Protein AF-W9C7R3-F1 (afdb_monomer)

Mean predicted aligned error: 17.7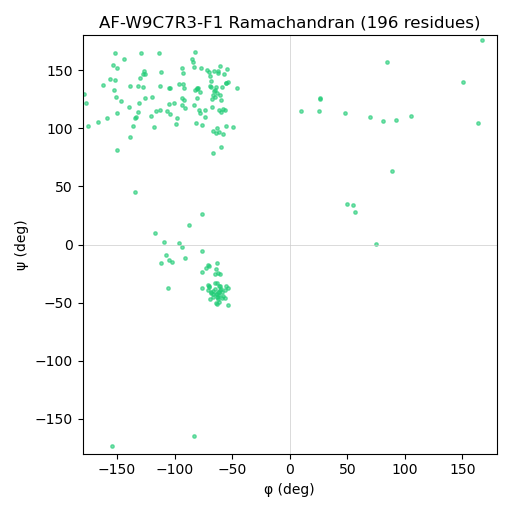1 Å

Sequence (198 aa):
MWTNPRTSSPKMWSASNPPPQSSHRSSQSISNSISTSISQPQTQTPSQSQSQSQRQTQTQPLPLSPTIFSRTGTVIPTQKLKNQGKRIAQIVKLKPDCVEKYKDCHARVWPEVLKQIKECCIEDYSIYHDPSTNILFASFKYVGYDYVGDMERMRENPKVREWWSLTDSYQESLVEGSTGSTDERGWWKGVDEVFYVA

Structure (mmCIF, N/CA/C/O backbone):
data_AF-W9C7R3-F1
#
_entry.id   AF-W9C7R3-F1
#
loop_
_atom_site.group_PDB
_atom_site.id
_atom_site.type_symbol
_atom_site.label_atom_id
_atom_site.label_alt_id
_atom_site.label_comp_id
_atom_site.label_asym_id
_atom_site.label_entity_id
_atom_site.label_seq_id
_atom_site.pdbx_PDB_ins_code
_atom_site.Cartn_x
_atom_site.Cartn_y
_atom_site.Cartn_z
_atom_site.occupancy
_atom_site.B_iso_or_equiv
_atom_site.auth_seq_id
_atom_site.auth_comp_id
_atom_site.auth_asym_id
_atom_site.auth_atom_id
_atom_site.pdbx_PDB_model_num
ATOM 1 N N . MET A 1 1 ? -17.413 -23.383 -26.503 1.00 42.16 1 MET A N 1
ATOM 2 C CA . MET A 1 1 ? -18.524 -23.796 -25.617 1.00 42.16 1 MET A CA 1
ATOM 3 C C . MET A 1 1 ? -17.958 -24.824 -24.676 1.00 42.16 1 MET A C 1
ATOM 5 O O . MET A 1 1 ? -17.366 -25.731 -25.214 1.00 42.16 1 MET A O 1
ATOM 9 N N . TRP A 1 2 ? -18.031 -24.646 -23.361 1.00 29.86 2 TRP A N 1
ATOM 10 C CA . TRP A 1 2 ? -18.209 -25.701 -22.352 1.00 29.86 2 TRP A CA 1
ATOM 11 C C . TRP A 1 2 ? -18.260 -24.995 -20.991 1.00 29.86 2 TRP A C 1
ATOM 13 O O . TRP A 1 2 ? -17.512 -24.060 -20.716 1.00 29.86 2 TRP A O 1
ATOM 23 N N . THR A 1 3 ? -19.291 -25.344 -20.244 1.00 37.38 3 THR A N 1
ATOM 24 C CA . THR A 1 3 ? -19.936 -24.577 -19.181 1.00 37.38 3 THR A CA 1
ATOM 25 C C . THR A 1 3 ? -19.377 -24.892 -17.799 1.00 37.38 3 THR A C 1
ATOM 27 O O . THR A 1 3 ? -18.961 -26.011 -17.522 1.00 37.38 3 THR A O 1
ATOM 30 N N . ASN A 1 4 ? -19.465 -23.899 -16.917 1.00 38.72 4 ASN A N 1
ATOM 31 C CA . ASN A 1 4 ? -19.290 -24.009 -15.470 1.00 38.72 4 ASN A CA 1
ATOM 32 C C . ASN A 1 4 ? -20.363 -24.928 -14.840 1.00 38.72 4 ASN A C 1
ATOM 34 O O . ASN A 1 4 ? -21.517 -24.874 -15.278 1.00 38.72 4 ASN A O 1
ATOM 38 N N . PRO A 1 5 ? -20.047 -25.665 -13.759 1.00 46.22 5 PRO A N 1
ATOM 39 C CA . PRO A 1 5 ? -20.979 -25.674 -12.635 1.00 46.22 5 PRO A CA 1
ATOM 40 C C . PRO A 1 5 ? -20.292 -25.614 -11.256 1.00 46.22 5 PRO A C 1
ATOM 42 O O . PRO A 1 5 ? -19.572 -26.511 -10.836 1.00 46.22 5 PRO A O 1
ATOM 45 N N . ARG A 1 6 ? -20.611 -24.535 -10.536 1.00 38.69 6 ARG A N 1
ATOM 46 C CA . ARG A 1 6 ? -20.952 -24.449 -9.103 1.00 38.69 6 ARG A CA 1
ATOM 47 C C . ARG A 1 6 ? -20.716 -25.721 -8.248 1.00 38.69 6 ARG A C 1
ATOM 49 O O . ARG A 1 6 ? -21.498 -26.662 -8.318 1.00 38.69 6 ARG A O 1
ATOM 56 N N . THR A 1 7 ? -19.786 -25.640 -7.293 1.00 42.34 7 THR A N 1
ATOM 57 C CA . THR A 1 7 ? -19.763 -26.439 -6.046 1.00 42.34 7 THR A CA 1
ATOM 58 C C . THR A 1 7 ? -19.406 -25.496 -4.890 1.00 42.34 7 THR A C 1
ATOM 60 O O . THR A 1 7 ? -18.342 -24.892 -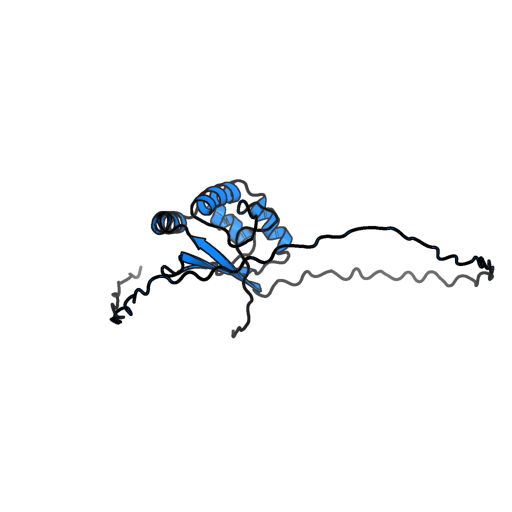4.891 1.00 42.34 7 THR A O 1
ATOM 63 N N . SER A 1 8 ? -20.387 -25.075 -4.093 1.00 31.16 8 SER A N 1
ATOM 64 C CA . SER A 1 8 ? -20.769 -25.652 -2.792 1.00 31.16 8 SER A CA 1
ATOM 65 C C . SER A 1 8 ? -19.730 -25.412 -1.688 1.00 31.16 8 SER A C 1
ATOM 67 O O . SER A 1 8 ? -18.636 -25.967 -1.700 1.00 31.16 8 SER A O 1
ATOM 69 N N . SER A 1 9 ? -20.105 -24.555 -0.737 1.00 36.34 9 SER A N 1
ATOM 70 C CA . SER A 1 9 ? -19.391 -24.270 0.508 1.00 36.34 9 SER A CA 1
ATOM 71 C C . SER A 1 9 ? -19.231 -25.513 1.390 1.00 36.34 9 SER A C 1
ATOM 73 O O . SER A 1 9 ? -20.151 -26.329 1.452 1.00 36.34 9 SER A O 1
ATOM 75 N N . PRO A 1 10 ? -18.192 -25.547 2.239 1.00 33.22 10 PRO A N 1
ATOM 76 C CA . PRO A 1 10 ? -18.284 -26.185 3.543 1.00 33.22 10 PRO A CA 1
ATOM 77 C C . PRO A 1 10 ? -18.188 -25.143 4.666 1.00 33.22 10 PRO A C 1
ATOM 79 O O . PRO A 1 10 ? -17.161 -24.501 4.877 1.00 33.22 10 PRO A O 1
ATOM 82 N N . LYS A 1 11 ? -19.283 -25.018 5.425 1.00 30.89 11 LYS A N 1
ATOM 83 C CA . LYS A 1 11 ? -19.248 -24.634 6.842 1.00 30.89 11 LYS A CA 1
ATOM 84 C C . LYS A 1 11 ? -18.414 -25.679 7.583 1.00 30.89 11 LYS A C 1
ATOM 86 O O . LYS A 1 11 ? -18.804 -26.838 7.545 1.00 30.89 11 LYS A O 1
ATOM 91 N N . MET A 1 12 ? -17.368 -25.276 8.300 1.00 25.84 12 MET A N 1
ATOM 92 C CA . MET A 1 12 ? -16.923 -25.926 9.543 1.00 25.84 12 MET A CA 1
ATOM 93 C C . MET A 1 12 ? -15.762 -25.141 10.165 1.00 25.84 12 MET A C 1
ATOM 95 O O . MET A 1 12 ? -14.623 -25.277 9.743 1.00 25.84 12 MET A O 1
ATOM 99 N N . TRP A 1 13 ? -16.052 -24.359 11.203 1.00 25.05 13 TRP A N 1
ATOM 100 C CA . TRP A 1 13 ? -15.287 -24.422 12.450 1.00 25.05 13 TRP A CA 1
ATOM 101 C C . TRP A 1 13 ? -16.146 -23.849 13.578 1.00 25.05 13 TRP A C 1
ATOM 103 O O . TRP A 1 13 ? -16.446 -22.658 13.629 1.00 25.05 13 TRP A O 1
ATOM 113 N N . SER A 1 14 ? -16.596 -24.752 14.443 1.00 26.56 14 SER A N 1
ATOM 114 C CA . SER A 1 14 ? -17.176 -24.461 15.746 1.00 26.56 14 SER A CA 1
ATOM 115 C C . SER A 1 14 ? -16.040 -24.536 16.758 1.00 26.56 14 SER A C 1
ATOM 117 O O . SER A 1 14 ? -15.445 -25.599 16.911 1.00 26.56 14 SER A O 1
ATOM 119 N N . ALA A 1 15 ? -15.771 -23.447 17.470 1.00 28.44 15 ALA A N 1
ATOM 120 C CA . ALA A 1 15 ? -15.022 -23.487 18.719 1.00 28.44 15 ALA A CA 1
ATOM 121 C C . ALA A 1 15 ? -15.680 -22.535 19.714 1.00 28.44 15 ALA A C 1
ATOM 123 O O . ALA A 1 15 ? -15.404 -21.340 19.763 1.00 28.44 15 ALA A O 1
ATOM 124 N N . SER A 1 16 ? -16.586 -23.107 20.497 1.00 28.25 16 SER A N 1
ATOM 125 C CA . SER A 1 16 ? -16.965 -22.591 21.800 1.00 28.25 16 SER A CA 1
ATOM 126 C C . SER A 1 16 ? -15.750 -22.678 22.724 1.00 28.25 16 SER A C 1
ATOM 128 O O . SER A 1 16 ? -15.200 -23.763 22.887 1.00 28.25 16 SER A O 1
ATOM 130 N N . ASN A 1 17 ? -15.366 -21.571 23.357 1.00 33.59 17 ASN A N 1
ATOM 131 C CA . ASN A 1 17 ? -14.826 -21.591 24.716 1.00 33.59 17 ASN A CA 1
ATOM 132 C C . ASN A 1 17 ? -15.110 -20.240 25.413 1.00 33.59 17 ASN A C 1
ATOM 134 O O . ASN A 1 17 ? -14.926 -19.193 24.791 1.00 33.59 17 ASN A O 1
ATOM 138 N N . PRO A 1 18 ? -15.615 -20.255 26.664 1.00 44.19 18 PRO A N 1
ATOM 139 C CA . PRO A 1 18 ? -16.088 -19.073 27.395 1.00 44.19 18 PRO A CA 1
ATOM 140 C C . PRO A 1 18 ? -14.953 -18.266 28.071 1.00 44.19 18 PRO A C 1
ATOM 142 O O . PRO A 1 18 ? -13.837 -18.772 28.203 1.00 44.19 18 PRO A O 1
ATOM 145 N N . PRO A 1 19 ? -15.221 -17.018 28.520 1.00 40.22 19 PRO A N 1
ATOM 146 C CA . PRO A 1 19 ? -14.199 -16.105 29.040 1.00 40.22 19 PRO A CA 1
ATOM 147 C C . PRO A 1 19 ? -13.871 -16.355 30.524 1.00 40.22 19 PRO A C 1
ATOM 149 O O . PRO A 1 19 ? -14.759 -16.754 31.283 1.00 40.22 19 PRO A O 1
ATOM 152 N N . PRO A 1 20 ? -12.649 -16.043 30.999 1.00 43.62 20 PRO A N 1
ATOM 153 C CA . PRO A 1 20 ? -12.400 -15.910 32.426 1.00 43.62 20 PRO A CA 1
ATOM 154 C C . PRO A 1 20 ? -12.880 -14.545 32.944 1.00 43.62 20 PRO A C 1
ATOM 156 O O . PRO A 1 20 ? -12.656 -13.496 32.340 1.00 43.62 20 PRO A O 1
ATOM 159 N N . GLN A 1 21 ? -13.572 -14.602 34.079 1.00 40.38 21 GLN A N 1
ATOM 160 C CA . GLN A 1 21 ? -14.197 -13.486 34.777 1.00 40.38 21 GLN A CA 1
ATOM 161 C C . GLN A 1 21 ? -13.185 -12.553 35.452 1.00 40.38 21 GLN A C 1
ATOM 163 O O . GLN A 1 21 ? -12.138 -12.969 35.944 1.00 40.38 21 GLN A O 1
ATOM 168 N N . SER A 1 22 ? -13.577 -11.284 35.537 1.00 35.59 22 SER A N 1
ATOM 169 C CA . SER A 1 22 ? -12.990 -10.245 36.377 1.00 35.59 22 SER A CA 1
ATOM 170 C C . SER A 1 22 ? -13.172 -10.547 37.868 1.00 35.59 22 SER A C 1
ATOM 172 O O . SER A 1 22 ? -14.299 -10.765 38.315 1.00 35.59 22 SER A O 1
ATOM 174 N N . SER A 1 23 ? -12.111 -10.423 38.663 1.00 47.03 23 SER A N 1
ATOM 175 C CA . SER A 1 23 ? -12.218 -10.259 40.115 1.00 47.03 23 SER A CA 1
ATOM 176 C C . SER A 1 23 ? -11.667 -8.899 40.532 1.00 47.03 23 SER A C 1
ATOM 178 O O . SER A 1 23 ? -10.474 -8.624 40.412 1.00 47.03 23 SER A O 1
ATOM 180 N N . HIS A 1 24 ? -12.569 -8.063 41.040 1.00 37.16 24 HIS A N 1
ATOM 181 C CA . HIS A 1 24 ? -12.283 -6.861 41.809 1.00 37.16 24 HIS A CA 1
ATOM 182 C C . HIS A 1 24 ? -11.366 -7.158 43.006 1.00 37.16 24 HIS A C 1
ATOM 184 O O . HIS A 1 24 ? -11.614 -8.102 43.755 1.00 37.16 24 HIS A O 1
ATOM 190 N N . ARG A 1 25 ? -10.406 -6.268 43.284 1.00 38.06 25 ARG A N 1
ATOM 191 C CA . ARG A 1 25 ? -9.995 -5.984 44.665 1.00 38.06 25 ARG A CA 1
ATOM 192 C C . ARG A 1 25 ? -9.582 -4.523 44.819 1.00 38.06 25 ARG A C 1
ATOM 194 O O . ARG A 1 25 ? -8.721 -4.026 44.103 1.00 38.06 25 ARG A O 1
ATOM 201 N N . SER A 1 26 ? -10.252 -3.865 45.757 1.00 35.91 26 SER A N 1
ATOM 202 C CA . SER A 1 26 ? -10.079 -2.472 46.153 1.00 35.91 26 SER A CA 1
ATOM 203 C C . SER A 1 26 ? -8.769 -2.203 46.901 1.00 35.91 26 SER A C 1
ATOM 205 O O . SER A 1 26 ? -8.286 -3.046 47.655 1.00 35.91 26 SER A O 1
ATOM 207 N N . SER A 1 27 ? -8.286 -0.977 46.689 1.00 37.41 27 SER A N 1
ATOM 208 C CA . SER A 1 27 ? -7.611 -0.026 47.585 1.00 37.41 27 SER A CA 1
ATOM 209 C C . SER A 1 27 ? -6.830 -0.538 48.797 1.00 37.41 27 SER A C 1
ATOM 211 O O . SER A 1 27 ? -7.413 -1.072 49.735 1.00 37.41 27 SER A O 1
ATOM 213 N N . GLN A 1 28 ? -5.557 -0.137 48.873 1.00 39.53 28 GLN A N 1
ATOM 214 C CA . GLN A 1 28 ? -4.969 0.399 50.104 1.00 39.53 28 GLN A CA 1
ATOM 215 C C . GLN A 1 28 ? -3.852 1.400 49.771 1.00 39.53 28 GLN A C 1
ATOM 217 O O . GLN A 1 28 ? -2.956 1.131 48.977 1.00 39.53 28 GLN A O 1
ATOM 222 N N . SER A 1 29 ? -3.992 2.584 50.364 1.00 38.03 29 SER A N 1
ATOM 223 C CA . SER A 1 29 ? -3.071 3.716 50.349 1.00 38.03 29 SER A CA 1
ATOM 224 C C . SER A 1 29 ? -1.926 3.450 51.323 1.00 38.03 29 SER A C 1
ATOM 226 O O . SER A 1 29 ? -2.195 3.115 52.475 1.00 38.03 29 SER A O 1
ATOM 228 N N . ILE A 1 30 ? -0.678 3.639 50.891 1.00 39.59 30 ILE A N 1
ATOM 229 C CA . ILE A 1 30 ? 0.445 3.909 51.793 1.00 39.59 30 ILE A CA 1
ATOM 230 C C . ILE A 1 30 ? 1.242 5.071 51.202 1.00 39.59 30 ILE A C 1
ATOM 232 O O . ILE A 1 30 ? 1.907 4.961 50.175 1.00 39.59 30 ILE A O 1
ATOM 236 N N . SER A 1 31 ? 1.115 6.201 51.885 1.00 40.12 31 SER A N 1
ATOM 237 C CA . SER A 1 31 ? 1.982 7.367 51.829 1.00 40.12 31 SER A CA 1
ATOM 238 C C . SER A 1 31 ? 3.432 6.992 52.123 1.00 40.12 31 SER A C 1
ATOM 240 O O . SER A 1 31 ? 3.671 6.281 53.093 1.00 40.12 31 SER A O 1
ATOM 242 N N . ASN A 1 32 ? 4.386 7.566 51.393 1.00 36.03 32 ASN A N 1
ATOM 243 C CA . ASN A 1 32 ? 5.670 7.941 51.977 1.00 36.03 32 ASN A CA 1
ATOM 244 C C . ASN A 1 32 ? 6.246 9.153 51.245 1.00 36.03 32 ASN A C 1
ATOM 246 O O . ASN A 1 32 ? 6.595 9.104 50.068 1.00 36.03 32 ASN A O 1
ATOM 250 N N . SER A 1 33 ? 6.305 10.248 51.991 1.00 39.06 33 SER A N 1
ATOM 251 C CA . SER A 1 33 ? 6.975 11.496 51.665 1.00 39.06 33 SER A CA 1
ATOM 252 C C . SER A 1 33 ? 8.463 11.344 51.965 1.00 39.06 33 SER A C 1
ATOM 254 O O . SER A 1 33 ? 8.816 11.027 53.098 1.00 39.06 33 SER A O 1
ATOM 256 N N . ILE A 1 34 ? 9.338 11.627 51.000 1.00 40.44 34 ILE A N 1
ATOM 257 C CA . ILE A 1 34 ? 10.736 11.974 51.282 1.00 40.44 34 ILE A CA 1
ATOM 258 C C . ILE A 1 34 ? 11.086 13.200 50.444 1.00 40.44 34 ILE A C 1
ATOM 260 O O . ILE A 1 34 ? 11.173 13.144 49.219 1.00 40.44 34 ILE A O 1
ATOM 264 N N . SER A 1 35 ? 11.248 14.318 51.145 1.00 35.78 35 SER A N 1
ATOM 265 C CA . SER A 1 35 ? 11.810 15.558 50.631 1.00 35.78 35 SER A CA 1
ATOM 266 C C . SER A 1 35 ? 13.337 15.533 50.694 1.00 35.78 35 SER A C 1
ATOM 268 O O . SER A 1 35 ? 13.922 14.963 51.613 1.00 35.78 35 SER A O 1
ATOM 270 N N . THR A 1 36 ? 13.915 16.374 49.834 1.00 30.81 36 THR A N 1
ATOM 271 C CA . THR A 1 36 ? 15.185 17.107 49.999 1.00 30.81 36 THR A CA 1
ATOM 272 C C . THR A 1 36 ? 16.443 16.432 49.454 1.00 30.81 36 THR A C 1
ATOM 274 O O . THR A 1 36 ? 17.010 15.540 50.070 1.00 30.81 36 THR A O 1
ATOM 277 N N . SER A 1 37 ? 16.962 16.962 48.342 1.00 38.72 37 SER A N 1
ATOM 278 C CA . SER A 1 37 ? 18.165 17.816 48.350 1.00 38.72 37 SER A CA 1
ATOM 279 C C . SER A 1 37 ? 18.725 17.922 46.925 1.00 38.72 37 SER A C 1
ATOM 281 O O . SER A 1 37 ? 19.323 16.981 46.411 1.00 38.72 37 SER A O 1
ATOM 283 N N . ILE A 1 38 ? 18.506 19.066 46.271 1.00 40.62 38 ILE A N 1
ATOM 284 C CA . ILE A 1 38 ? 19.209 19.446 45.040 1.00 40.62 38 ILE A CA 1
ATOM 285 C C . ILE A 1 38 ? 20.239 20.496 45.444 1.00 40.62 38 ILE A C 1
ATOM 287 O O . ILE A 1 38 ? 19.874 21.613 45.805 1.00 40.62 38 ILE A O 1
ATOM 291 N N . SER A 1 39 ? 21.513 20.126 45.347 1.00 40.28 39 SER A N 1
ATOM 292 C CA . SER A 1 39 ? 22.656 21.032 45.436 1.00 40.28 39 SER A CA 1
ATOM 293 C C . SER A 1 39 ? 23.453 20.944 44.133 1.00 40.28 39 SER A C 1
ATOM 295 O O . SER A 1 39 ? 24.081 19.931 43.844 1.00 40.28 39 SER A O 1
ATOM 297 N N . GLN A 1 40 ? 23.420 22.016 43.346 1.00 42.59 40 GLN A N 1
ATOM 298 C CA . GLN A 1 40 ? 24.552 22.476 42.526 1.00 42.59 40 GLN A CA 1
ATOM 299 C C . GLN A 1 40 ? 25.443 23.360 43.435 1.00 42.59 40 GLN A C 1
ATOM 301 O O . GLN A 1 40 ? 24.891 23.859 44.421 1.00 42.59 40 GLN A O 1
ATOM 306 N N . PRO A 1 41 ? 26.749 23.626 43.164 1.00 48.88 41 PRO A N 1
ATOM 307 C CA . PRO A 1 41 ? 27.260 24.055 41.852 1.00 48.88 41 PRO A CA 1
ATOM 308 C C . PRO A 1 41 ? 28.748 23.730 41.527 1.00 48.88 41 PRO A C 1
ATOM 310 O O . PRO A 1 41 ? 29.462 23.113 42.306 1.00 48.88 41 PRO A O 1
ATOM 313 N N . GLN A 1 42 ? 29.187 24.272 40.378 1.00 32.47 42 GLN A N 1
ATOM 314 C CA . GLN A 1 42 ? 30.544 24.733 40.010 1.00 32.47 42 GLN A CA 1
ATOM 315 C C . GLN A 1 42 ? 31.429 23.899 39.057 1.00 32.47 42 GLN A C 1
ATOM 317 O O . GLN A 1 42 ? 31.963 22.849 39.381 1.00 32.47 42 GLN A O 1
ATOM 322 N N . THR A 1 43 ? 31.603 24.497 37.866 1.00 34.12 43 THR A N 1
ATOM 323 C CA . THR A 1 43 ? 32.852 24.807 37.134 1.00 34.12 43 THR A CA 1
ATOM 324 C C . THR A 1 43 ? 34.103 23.963 37.384 1.00 34.12 43 THR A C 1
ATOM 326 O O . THR A 1 43 ? 34.647 24.003 38.485 1.00 34.12 43 THR A O 1
ATOM 329 N N . GLN A 1 44 ? 34.676 23.429 36.294 1.00 34.78 44 GLN A N 1
ATOM 330 C CA . GLN A 1 44 ? 36.071 23.677 35.878 1.00 34.78 44 GLN A CA 1
ATOM 331 C C . GLN A 1 44 ? 36.413 22.979 34.545 1.00 34.78 44 GLN A C 1
ATOM 333 O O . GLN A 1 44 ? 36.336 21.763 34.414 1.00 34.78 44 GLN A O 1
ATOM 338 N N . THR A 1 45 ? 36.837 23.775 33.563 1.00 38.41 45 THR A N 1
ATOM 339 C CA . THR A 1 45 ? 37.827 23.415 32.528 1.00 38.41 45 THR A CA 1
ATOM 340 C C . THR A 1 45 ? 39.195 23.180 33.181 1.00 38.41 45 THR A C 1
ATOM 342 O O . THR A 1 45 ? 39.500 23.867 34.159 1.00 38.41 45 THR A O 1
ATOM 345 N N . PRO A 1 46 ? 40.058 22.297 32.635 1.00 45.66 46 PRO A N 1
ATOM 346 C CA . PRO A 1 46 ? 41.153 22.833 31.815 1.00 45.66 46 PRO A CA 1
ATOM 347 C C . PRO A 1 46 ? 41.672 21.932 30.671 1.00 45.66 46 PRO A C 1
ATOM 349 O O . PRO A 1 46 ? 41.701 20.712 30.756 1.00 45.66 46 PRO A O 1
ATOM 352 N N . SER A 1 47 ? 42.176 22.626 29.643 1.00 34.12 47 SER A N 1
ATOM 353 C CA . SER A 1 47 ? 43.483 22.438 28.990 1.00 34.12 47 SER A CA 1
ATOM 354 C C . SER A 1 47 ? 43.924 21.028 28.574 1.00 34.12 47 SER A C 1
ATOM 356 O O . SER A 1 47 ? 44.365 20.235 29.402 1.00 34.12 47 SER A O 1
ATOM 358 N N . GLN A 1 48 ? 44.017 20.809 27.259 1.00 39.41 48 GLN A N 1
ATOM 359 C CA . GLN A 1 48 ? 45.114 20.021 26.698 1.00 39.41 48 GLN A CA 1
ATOM 360 C C . GLN A 1 48 ? 45.749 20.744 25.510 1.00 39.41 48 GLN A C 1
ATOM 362 O O . GLN A 1 48 ? 45.148 20.966 24.461 1.00 39.41 48 GLN A O 1
ATOM 367 N N . SER A 1 49 ? 46.999 21.120 25.744 1.00 38.09 49 SER A N 1
ATOM 368 C CA . SER A 1 49 ? 48.042 21.391 24.773 1.00 38.09 49 SER A CA 1
ATOM 369 C C . SER A 1 49 ? 48.468 20.099 24.071 1.00 38.09 49 SER A C 1
ATOM 371 O O . SER A 1 49 ? 48.622 19.070 24.721 1.00 38.09 49 SER A O 1
ATOM 373 N N . GLN A 1 50 ? 48.725 20.174 22.765 1.00 43.94 50 GLN A N 1
ATOM 374 C CA . GLN A 1 50 ? 49.777 19.423 22.062 1.00 43.94 50 GLN A CA 1
ATOM 375 C C . GLN A 1 50 ? 49.938 20.057 20.668 1.00 43.94 50 GLN A C 1
ATOM 377 O O . GLN A 1 50 ? 48.994 20.133 19.893 1.00 43.94 50 GLN A O 1
ATOM 382 N N . SER A 1 51 ? 51.002 20.825 20.439 1.00 39.34 51 SER A N 1
ATOM 383 C CA . SER A 1 51 ? 52.339 20.371 20.022 1.00 39.34 51 SER A CA 1
ATOM 384 C C . SER A 1 51 ? 52.416 20.095 18.523 1.00 39.34 51 SER A C 1
ATOM 386 O O . SER A 1 51 ? 51.920 19.103 18.004 1.00 39.34 51 SER A O 1
ATOM 388 N N . GLN A 1 52 ? 53.091 21.031 17.864 1.00 40.84 52 GLN A N 1
ATOM 389 C CA . GLN A 1 52 ? 53.575 21.023 16.492 1.00 40.84 52 GLN A CA 1
ATOM 390 C C . GLN A 1 52 ? 54.456 19.808 16.179 1.00 40.84 52 GLN A C 1
ATOM 392 O O . GLN A 1 52 ? 55.221 19.376 17.039 1.00 40.84 52 GLN A O 1
ATOM 397 N N . SER A 1 53 ? 54.449 19.391 14.908 1.00 39.28 53 SER A N 1
ATOM 398 C CA . SER A 1 53 ? 55.595 18.936 14.083 1.00 39.28 53 SER A CA 1
ATOM 399 C C . SER A 1 53 ? 55.086 17.923 13.054 1.00 39.28 53 SER A C 1
ATOM 401 O O . SER A 1 53 ? 54.254 17.096 13.379 1.00 39.28 53 SER A O 1
ATOM 403 N N . GLN A 1 54 ? 55.497 17.868 11.795 1.00 47.09 54 GLN A N 1
ATOM 404 C CA . GLN A 1 54 ? 56.477 18.595 11.004 1.00 47.09 54 GLN A CA 1
ATOM 405 C C . GLN A 1 54 ? 56.094 18.309 9.547 1.00 47.09 54 GLN A C 1
ATOM 407 O O . GLN A 1 54 ? 55.766 17.182 9.180 1.00 47.09 54 GLN A O 1
ATOM 412 N N . ARG A 1 55 ? 56.128 19.343 8.712 1.00 42.50 55 ARG A N 1
ATOM 413 C CA . ARG A 1 55 ? 55.947 19.243 7.268 1.00 42.50 55 ARG A CA 1
ATOM 414 C C . ARG A 1 55 ? 57.294 18.809 6.685 1.00 42.50 55 ARG A C 1
ATOM 416 O O . ARG A 1 55 ? 58.211 19.620 6.638 1.00 42.50 55 ARG A O 1
ATOM 423 N N . GLN A 1 56 ? 57.427 17.547 6.283 1.00 39.34 56 GLN A N 1
ATOM 424 C CA . GLN A 1 56 ? 58.568 17.093 5.487 1.00 39.34 56 GLN A CA 1
ATOM 425 C C . GLN A 1 56 ? 58.156 17.045 4.018 1.00 39.34 56 GLN A C 1
ATOM 427 O O . GLN A 1 56 ? 57.423 16.170 3.568 1.00 39.34 56 GLN A O 1
ATOM 432 N N . THR A 1 57 ? 58.617 18.049 3.281 1.00 36.66 57 THR A N 1
ATOM 433 C CA . THR A 1 57 ? 58.714 18.033 1.826 1.00 36.66 57 THR A CA 1
ATOM 434 C C . THR A 1 57 ? 59.870 17.121 1.443 1.00 36.66 57 THR A C 1
ATOM 436 O O . THR A 1 57 ? 61.027 17.473 1.669 1.00 36.66 57 THR A O 1
ATOM 439 N N . GLN A 1 58 ? 59.565 15.964 0.862 1.00 37.25 58 GLN A N 1
ATOM 440 C CA . GLN A 1 58 ? 60.565 15.128 0.213 1.00 37.25 58 GLN A CA 1
ATOM 441 C C . GLN A 1 58 ? 60.213 15.008 -1.268 1.00 37.25 58 GLN A C 1
ATOM 443 O O . GLN A 1 58 ? 59.301 14.291 -1.671 1.00 37.25 58 GLN A O 1
ATOM 448 N N . THR A 1 59 ? 60.925 15.796 -2.065 1.00 39.16 59 THR A N 1
ATOM 449 C CA . THR A 1 59 ? 60.916 15.771 -3.524 1.00 39.16 59 THR A CA 1
ATOM 450 C C . THR A 1 59 ? 61.674 14.524 -3.978 1.00 39.16 59 THR A C 1
ATOM 452 O O . THR A 1 59 ? 62.867 14.401 -3.713 1.00 39.16 59 THR A O 1
ATOM 455 N N . GLN A 1 60 ? 60.989 13.595 -4.641 1.00 40.59 60 GLN A N 1
ATOM 456 C CA . GLN A 1 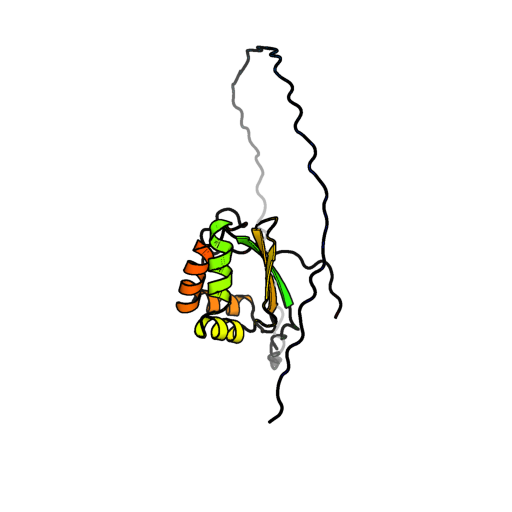60 ? 61.584 12.433 -5.310 1.00 40.59 60 GLN A CA 1
ATOM 457 C C . GLN A 1 60 ? 61.400 12.599 -6.833 1.00 40.59 60 GLN A C 1
ATOM 459 O O . GLN A 1 60 ? 60.325 13.032 -7.256 1.00 40.59 60 GLN A O 1
ATOM 464 N N . PRO A 1 61 ? 62.427 12.323 -7.661 1.00 46.50 61 PRO A N 1
ATOM 465 C CA . PRO A 1 61 ? 62.389 12.571 -9.100 1.00 46.50 61 PRO A CA 1
ATOM 466 C C . PRO A 1 61 ? 61.578 11.516 -9.874 1.00 46.50 61 PRO A C 1
ATOM 468 O O . PRO A 1 61 ? 61.476 10.357 -9.479 1.00 46.50 61 PRO A O 1
ATOM 471 N N . LEU A 1 62 ? 61.015 11.959 -11.002 1.00 46.12 62 LEU A N 1
ATOM 472 C CA . LEU A 1 62 ? 60.200 11.193 -11.953 1.00 46.12 62 LEU A CA 1
ATOM 473 C C . LEU A 1 62 ? 60.946 9.978 -12.537 1.00 46.12 62 LEU A C 1
ATOM 475 O O . LEU A 1 62 ? 62.060 10.150 -13.036 1.00 46.12 62 LEU A O 1
ATOM 479 N N . PRO A 1 63 ? 60.308 8.797 -12.630 1.00 47.69 63 PRO A N 1
ATOM 480 C CA . PRO A 1 63 ? 60.690 7.786 -13.598 1.00 47.69 63 PRO A CA 1
ATOM 481 C C . PRO A 1 63 ? 59.878 7.913 -14.898 1.00 47.69 63 PRO A C 1
ATOM 483 O O . PRO A 1 63 ? 58.719 8.326 -14.925 1.00 47.69 63 PRO A O 1
ATOM 486 N N . LEU A 1 64 ? 60.566 7.560 -15.977 1.00 42.00 64 LEU A N 1
ATOM 487 C CA . LEU A 1 64 ? 60.211 7.665 -17.387 1.00 42.00 64 LEU A CA 1
ATOM 488 C C . LEU A 1 64 ? 58.902 6.947 -17.754 1.00 42.00 64 LEU A C 1
ATOM 490 O O . LEU A 1 64 ? 58.580 5.885 -17.223 1.00 42.00 64 LEU A O 1
ATOM 494 N N . SER A 1 65 ? 58.193 7.526 -18.725 1.00 50.59 65 SER A N 1
ATOM 495 C CA . SER A 1 65 ? 56.993 6.991 -19.369 1.00 50.59 65 SER A CA 1
ATOM 496 C C . SER A 1 65 ? 57.123 5.518 -19.769 1.00 50.59 65 SER A C 1
ATOM 498 O O . SER A 1 65 ? 58.064 5.168 -20.483 1.00 50.59 65 SER A O 1
ATOM 500 N N . PRO A 1 66 ? 56.109 4.686 -19.489 1.00 47.41 66 PRO A N 1
ATOM 501 C CA . PRO A 1 66 ? 55.803 3.544 -20.322 1.00 47.41 66 PRO A CA 1
ATOM 502 C C . PRO A 1 66 ? 54.617 3.881 -21.235 1.00 47.41 66 PRO A C 1
ATOM 504 O O . PRO A 1 66 ? 53.542 4.270 -20.787 1.00 47.41 66 PRO A O 1
ATOM 507 N N . THR A 1 67 ? 54.875 3.759 -22.535 1.00 42.97 67 THR A N 1
ATOM 508 C CA . THR A 1 67 ? 53.997 3.205 -23.573 1.00 42.97 67 THR A CA 1
ATOM 509 C C . THR A 1 67 ? 52.490 3.257 -23.302 1.00 42.97 67 THR A C 1
ATOM 511 O O . THR A 1 67 ? 51.968 2.530 -22.459 1.00 42.97 67 THR A O 1
ATOM 514 N N . ILE A 1 68 ? 51.775 4.036 -24.123 1.00 46.03 68 ILE A N 1
ATOM 515 C CA . ILE A 1 68 ? 50.318 3.960 -24.274 1.00 46.03 68 ILE A CA 1
ATOM 516 C C . ILE A 1 68 ? 49.962 2.533 -24.707 1.00 46.03 68 ILE A C 1
ATOM 518 O O . ILE A 1 68 ? 49.993 2.195 -25.887 1.00 46.03 68 ILE A O 1
ATOM 522 N N . PHE A 1 69 ? 49.612 1.680 -23.748 1.00 43.66 69 PHE A N 1
ATOM 523 C CA . PHE A 1 69 ? 48.757 0.544 -24.036 1.00 43.66 69 PHE A CA 1
ATOM 524 C C . PHE A 1 69 ? 47.353 1.114 -24.175 1.00 43.66 69 PHE A C 1
ATOM 526 O O . PHE A 1 69 ? 46.707 1.460 -23.183 1.00 43.66 69 PHE A O 1
ATOM 533 N N . SER A 1 70 ? 46.888 1.240 -25.418 1.00 46.19 70 SER A N 1
ATOM 534 C CA . SER A 1 70 ? 45.470 1.386 -25.728 1.00 46.19 70 SER A CA 1
ATOM 535 C C . SER A 1 70 ? 44.754 0.147 -25.204 1.00 46.19 70 SER A C 1
ATOM 537 O O . SER A 1 70 ? 44.532 -0.830 -25.913 1.00 46.19 70 SER A O 1
ATOM 539 N N . ARG A 1 71 ? 44.427 0.174 -23.914 1.00 46.78 71 ARG A N 1
ATOM 540 C CA . ARG A 1 71 ? 43.491 -0.746 -23.301 1.00 46.78 71 ARG A CA 1
ATOM 541 C C . ARG A 1 71 ? 42.156 -0.404 -23.934 1.00 46.78 71 ARG A C 1
ATOM 543 O O . ARG A 1 71 ? 41.514 0.569 -23.550 1.00 46.78 71 ARG A O 1
ATOM 550 N N . THR A 1 72 ? 41.779 -1.175 -24.949 1.00 48.75 72 THR A N 1
ATOM 551 C CA . THR A 1 72 ? 40.392 -1.299 -25.377 1.00 48.75 72 THR A CA 1
ATOM 552 C C . THR A 1 72 ? 39.595 -1.569 -24.112 1.00 48.75 72 THR A C 1
ATOM 554 O O . THR A 1 72 ? 39.662 -2.659 -23.539 1.00 48.75 72 THR A O 1
ATOM 557 N N . GLY A 1 73 ? 38.951 -0.525 -23.595 1.00 44.12 73 GLY A N 1
ATOM 558 C CA . GLY A 1 73 ? 38.025 -0.642 -22.493 1.00 44.12 73 GLY A CA 1
ATOM 559 C C . GLY A 1 73 ? 36.887 -1.495 -23.003 1.00 44.12 73 GLY A C 1
ATOM 560 O O . GLY A 1 73 ? 36.000 -0.996 -23.686 1.00 44.12 73 GLY A O 1
ATOM 561 N N . THR A 1 74 ? 36.942 -2.792 -22.720 1.00 47.19 74 THR A N 1
ATOM 562 C CA . THR A 1 74 ? 35.762 -3.637 -22.748 1.00 47.19 74 THR A CA 1
ATOM 563 C C . THR A 1 74 ? 34.774 -2.965 -21.809 1.00 47.19 74 THR A C 1
ATOM 565 O O . THR A 1 74 ? 34.940 -3.006 -20.590 1.00 47.19 74 THR A O 1
ATOM 568 N N . VAL A 1 75 ? 33.805 -2.255 -22.386 1.00 54.75 75 VAL A N 1
ATOM 569 C CA . VAL A 1 75 ? 32.622 -1.785 -21.679 1.00 54.75 75 VAL A CA 1
ATOM 570 C C . VAL A 1 75 ? 31.947 -3.064 -21.218 1.00 54.75 75 VAL A C 1
ATOM 572 O O . VAL A 1 75 ? 31.309 -3.742 -22.016 1.00 54.75 75 VAL A O 1
ATOM 575 N N . ILE A 1 76 ? 32.194 -3.469 -19.970 1.00 56.03 76 ILE A N 1
ATOM 576 C CA . ILE A 1 76 ? 31.463 -4.575 -19.362 1.00 56.03 76 ILE A CA 1
ATOM 577 C C . ILE A 1 76 ? 30.007 -4.115 -19.393 1.00 56.03 76 ILE A C 1
ATOM 579 O O . ILE A 1 76 ? 29.699 -3.105 -18.752 1.00 56.03 76 ILE A O 1
ATOM 583 N N . PRO A 1 77 ? 29.117 -4.771 -20.156 1.00 56.12 77 PRO A N 1
ATOM 584 C CA . PRO A 1 77 ? 27.713 -4.433 -20.097 1.00 56.12 77 PRO A CA 1
ATOM 585 C C . PRO A 1 77 ? 27.293 -4.703 -18.657 1.00 56.12 77 PRO A C 1
ATOM 587 O O . PRO A 1 77 ? 27.364 -5.842 -18.192 1.00 56.12 77 PRO A O 1
ATOM 590 N N . THR A 1 78 ? 26.894 -3.667 -17.925 1.00 59.03 78 THR A N 1
ATOM 591 C CA . THR A 1 78 ? 26.190 -3.822 -16.655 1.00 59.03 78 THR A CA 1
ATOM 592 C C . THR A 1 78 ? 24.831 -4.431 -16.977 1.00 59.03 78 THR A C 1
ATOM 594 O O . THR A 1 78 ? 23.820 -3.742 -17.090 1.00 59.03 78 THR A O 1
ATOM 597 N N . GLN A 1 79 ? 24.802 -5.745 -17.205 1.00 62.78 79 GLN A N 1
ATOM 598 C CA . GLN A 1 79 ? 23.564 -6.498 -17.311 1.00 62.78 79 GLN A CA 1
ATOM 599 C C . GLN A 1 79 ? 22.878 -6.400 -15.948 1.00 62.78 79 GLN A C 1
ATOM 601 O O . GLN A 1 79 ? 23.272 -7.074 -14.997 1.00 62.78 79 GLN A O 1
ATOM 606 N N . LYS A 1 80 ? 21.880 -5.511 -15.830 1.00 66.38 80 LYS A N 1
ATOM 607 C CA . LYS A 1 80 ? 20.999 -5.467 -14.659 1.00 66.38 80 LYS A CA 1
ATOM 608 C C . LYS A 1 80 ? 20.380 -6.859 -14.511 1.00 66.38 80 LYS A C 1
ATOM 610 O O . LYS A 1 80 ? 19.654 -7.315 -15.394 1.00 66.38 80 LYS A O 1
ATOM 615 N N . LEU A 1 81 ? 20.695 -7.543 -13.414 1.00 69.50 81 LEU A N 1
ATOM 616 C CA . LEU A 1 81 ? 20.120 -8.846 -13.107 1.00 69.50 81 LEU A CA 1
ATOM 617 C C . LEU A 1 81 ? 18.625 -8.662 -12.819 1.00 69.50 81 LEU 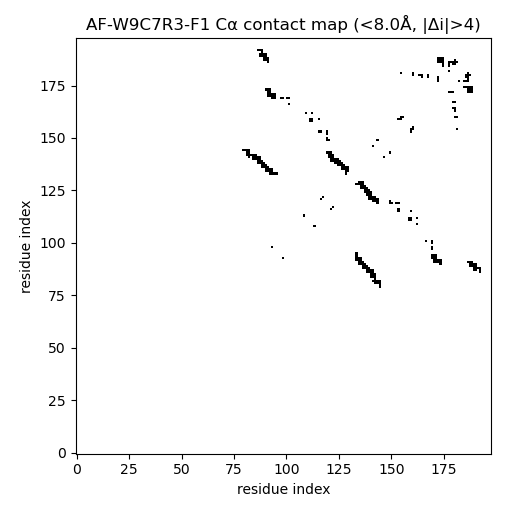A C 1
ATOM 619 O O . LEU A 1 81 ? 18.248 -7.850 -11.975 1.00 69.50 81 LEU A O 1
ATOM 623 N N . LYS A 1 82 ? 17.774 -9.402 -13.533 1.00 72.31 82 LYS A N 1
ATOM 624 C CA . LYS A 1 82 ? 16.331 -9.425 -13.269 1.00 72.31 82 LYS A CA 1
ATOM 625 C C . LYS A 1 82 ? 16.092 -10.055 -11.898 1.00 72.31 82 LYS A C 1
ATOM 627 O O . LYS A 1 82 ? 16.641 -11.123 -11.622 1.00 72.31 82 LYS A O 1
ATOM 632 N N . ASN A 1 83 ? 15.270 -9.433 -11.053 1.00 78.75 83 ASN A N 1
ATOM 633 C CA . ASN A 1 83 ? 14.896 -10.051 -9.784 1.00 78.75 83 ASN A CA 1
ATOM 634 C C . ASN A 1 83 ? 14.130 -11.347 -10.063 1.00 78.75 83 ASN A C 1
ATOM 636 O O . ASN A 1 83 ? 13.162 -11.352 -10.821 1.00 78.75 83 ASN A O 1
ATOM 640 N N . GLN A 1 84 ? 14.531 -12.443 -9.420 1.00 79.25 84 GLN A N 1
ATOM 641 C CA . GLN A 1 84 ? 13.888 -13.755 -9.576 1.00 79.25 84 GLN A CA 1
ATOM 642 C C . GLN A 1 84 ? 12.547 -13.855 -8.812 1.00 79.25 84 GLN A C 1
ATOM 644 O O . GLN A 1 84 ? 12.143 -14.939 -8.406 1.00 79.25 84 GLN A O 1
ATOM 649 N N . GLY A 1 85 ? 11.860 -12.728 -8.585 1.00 82.69 85 GLY A N 1
ATOM 650 C CA . GLY A 1 85 ? 10.649 -12.651 -7.767 1.00 82.69 85 GLY A CA 1
ATOM 651 C C . GLY A 1 85 ? 10.952 -12.408 -6.293 1.00 82.69 85 GLY A C 1
ATOM 652 O O . GLY A 1 85 ? 10.641 -13.248 -5.450 1.00 82.69 85 GLY A O 1
ATOM 653 N N . LYS A 1 86 ? 11.549 -11.249 -5.974 1.00 92.38 86 LYS A N 1
ATOM 654 C CA . LYS A 1 86 ? 11.731 -10.810 -4.583 1.00 92.38 86 LYS A CA 1
ATOM 655 C C . LYS A 1 86 ? 10.355 -10.740 -3.923 1.00 92.38 86 LYS A C 1
ATOM 657 O O . LYS A 1 86 ? 9.517 -9.949 -4.349 1.00 92.38 86 LYS A O 1
ATOM 662 N N . ARG A 1 87 ? 10.124 -11.557 -2.900 1.00 95.88 87 ARG A N 1
ATOM 663 C CA . ARG A 1 87 ? 8.887 -11.535 -2.119 1.00 95.88 87 ARG A CA 1
ATOM 664 C C . ARG A 1 87 ? 8.960 -10.406 -1.108 1.00 95.88 87 ARG A C 1
ATOM 666 O O . ARG A 1 87 ? 9.989 -10.188 -0.470 1.00 95.88 87 ARG A O 1
ATOM 673 N N . ILE A 1 88 ? 7.876 -9.657 -1.020 1.00 97.12 88 ILE A N 1
ATOM 674 C CA . ILE A 1 88 ? 7.726 -8.543 -0.099 1.00 97.12 88 ILE A CA 1
ATOM 675 C C . ILE A 1 88 ? 6.434 -8.777 0.660 1.00 97.12 88 ILE A C 1
ATOM 677 O O . ILE A 1 88 ? 5.413 -9.154 0.081 1.00 97.12 88 ILE A O 1
ATOM 681 N N . ALA A 1 89 ? 6.503 -8.569 1.967 1.00 98.31 89 ALA A N 1
ATOM 682 C CA . ALA A 1 89 ? 5.363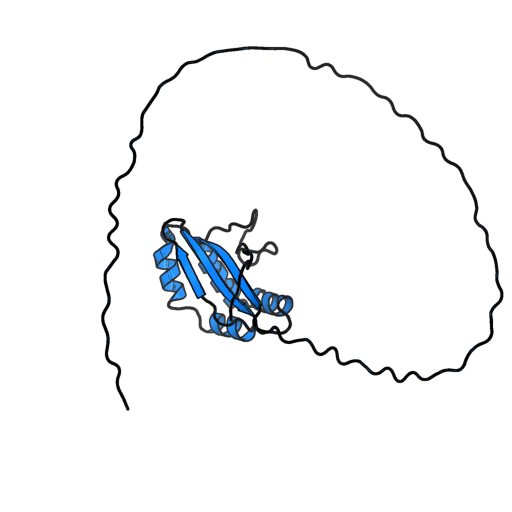 -8.618 2.848 1.00 98.31 89 ALA A CA 1
ATOM 683 C C . ALA A 1 89 ? 5.345 -7.362 3.717 1.00 98.31 89 ALA A C 1
ATOM 685 O O . ALA A 1 89 ? 6.389 -6.842 4.119 1.00 98.31 89 ALA A O 1
ATOM 686 N N . GLN A 1 90 ? 4.147 -6.857 3.981 1.00 98.62 90 GLN A N 1
ATOM 687 C CA . GLN A 1 90 ? 3.952 -5.630 4.737 1.00 98.62 90 GLN A CA 1
ATOM 688 C C . GLN A 1 90 ? 2.595 -5.629 5.439 1.00 98.62 90 GLN A C 1
ATOM 690 O O . GLN A 1 90 ? 1.655 -6.295 5.006 1.00 98.62 90 GLN A O 1
ATOM 695 N N . ILE A 1 91 ? 2.498 -4.874 6.529 1.00 98.75 91 ILE A N 1
ATOM 696 C CA . ILE A 1 91 ? 1.301 -4.773 7.358 1.00 98.75 91 ILE A CA 1
ATOM 697 C C . ILE A 1 91 ? 0.881 -3.321 7.580 1.00 98.75 91 ILE A C 1
ATOM 699 O O . ILE A 1 91 ? 1.710 -2.418 7.698 1.00 98.75 91 ILE A O 1
ATOM 703 N N . VAL A 1 92 ? -0.426 -3.111 7.678 1.00 98.75 92 VAL A N 1
ATOM 704 C CA . VAL A 1 92 ? -1.047 -1.853 8.112 1.00 98.75 92 VAL A CA 1
ATOM 705 C C . VAL A 1 92 ? -2.288 -2.187 8.931 1.00 98.75 92 VAL A C 1
ATOM 707 O O . VAL A 1 92 ? -2.815 -3.297 8.835 1.00 98.75 92 VAL A O 1
ATOM 710 N N . LYS A 1 93 ? -2.767 -1.257 9.753 1.00 98.50 93 LYS A N 1
ATOM 711 C CA . LYS A 1 93 ? -4.006 -1.455 10.499 1.00 98.50 93 LYS A CA 1
ATOM 712 C C . LYS A 1 93 ? -5.185 -0.887 9.716 1.00 98.50 93 LYS A C 1
ATOM 714 O O . LYS A 1 93 ? -5.091 0.179 9.114 1.00 98.50 93 LYS A O 1
ATOM 719 N N . LEU A 1 94 ? -6.297 -1.605 9.707 1.00 98.62 94 LEU A N 1
ATOM 720 C CA . LEU A 1 94 ? -7.562 -1.164 9.140 1.00 98.62 94 LEU A CA 1
ATOM 721 C C . LEU A 1 94 ? -8.441 -0.595 10.252 1.00 98.62 94 LEU A C 1
ATOM 723 O O . LEU A 1 94 ? -8.526 -1.160 11.343 1.00 98.62 94 LEU A O 1
ATOM 727 N N . LYS A 1 95 ? -9.117 0.521 9.982 1.00 98.38 95 LYS A N 1
ATOM 728 C CA . LYS A 1 95 ? -10.107 1.064 10.913 1.00 98.38 95 LYS A CA 1
ATOM 729 C C . LYS A 1 95 ? -11.293 0.095 10.989 1.00 98.38 95 LYS A C 1
ATOM 731 O O . LYS A 1 95 ? -11.838 -0.234 9.930 1.00 98.38 95 LYS A O 1
ATOM 736 N N . PRO A 1 96 ? -11.740 -0.322 12.189 1.00 97.31 96 PRO A N 1
ATOM 737 C CA . PRO A 1 96 ? -12.820 -1.304 12.333 1.00 97.31 96 PRO A CA 1
ATOM 738 C C . PRO A 1 96 ? -14.101 -0.925 11.571 1.00 97.31 96 PRO A C 1
ATOM 740 O O . PRO A 1 96 ? -14.714 -1.765 10.917 1.00 97.31 96 PRO A O 1
ATOM 743 N N . ASP A 1 97 ? -14.448 0.364 11.548 1.00 97.94 97 ASP A N 1
ATOM 744 C CA . ASP A 1 97 ? -15.656 0.872 10.878 1.00 97.94 97 ASP A CA 1
ATOM 745 C C . ASP A 1 97 ? -15.534 0.956 9.343 1.00 97.94 97 ASP A C 1
ATOM 747 O O . ASP A 1 97 ? -16.490 1.304 8.644 1.00 97.94 97 ASP A O 1
ATOM 751 N N . CYS A 1 98 ? -14.351 0.675 8.790 1.00 98.06 98 CYS A N 1
ATOM 752 C CA . CYS A 1 98 ? -14.065 0.780 7.358 1.00 98.06 98 CYS A CA 1
ATOM 753 C C . CYS A 1 98 ? -13.893 -0.576 6.662 1.00 98.06 98 CYS A C 1
ATOM 755 O O . CYS A 1 98 ? -13.652 -0.593 5.456 1.00 98.06 98 CYS A O 1
ATOM 757 N N . VAL A 1 99 ? -14.048 -1.700 7.374 1.00 97.94 99 VAL A N 1
ATOM 758 C CA . VAL A 1 99 ? -13.793 -3.050 6.838 1.00 97.94 99 VAL A CA 1
ATOM 759 C C . VAL A 1 99 ? -14.559 -3.319 5.544 1.00 97.94 99 VAL A C 1
ATOM 761 O O . VAL A 1 99 ? -13.960 -3.695 4.537 1.00 97.94 99 VAL A O 1
ATOM 764 N N . GLU A 1 100 ? -15.871 -3.088 5.539 1.00 98.25 100 GLU A N 1
ATOM 765 C CA . GLU A 1 100 ? -16.692 -3.358 4.354 1.00 98.25 100 GLU A CA 1
ATOM 766 C C . GLU A 1 100 ? -16.373 -2.392 3.208 1.00 98.25 100 GLU A C 1
ATOM 768 O O . GLU A 1 100 ? -16.189 -2.838 2.080 1.00 98.25 100 GLU A O 1
ATOM 773 N N . LYS A 1 101 ? -16.162 -1.099 3.498 1.00 98.25 101 LYS A N 1
ATOM 774 C CA . LYS A 1 101 ? -15.750 -0.101 2.491 1.00 98.25 101 LYS A CA 1
ATOM 775 C C . LYS A 1 101 ? -14.431 -0.483 1.818 1.00 98.25 101 LYS A C 1
ATOM 777 O O . LYS A 1 101 ? -14.291 -0.334 0.605 1.00 98.25 101 LYS A O 1
ATOM 782 N N . TYR A 1 102 ? -13.481 -0.991 2.601 1.00 98.38 102 TYR A N 1
ATOM 783 C CA . TYR A 1 102 ? -12.178 -1.424 2.112 1.00 98.38 102 TYR A CA 1
ATOM 784 C C . TYR A 1 102 ? -12.288 -2.644 1.190 1.00 98.38 102 TYR A C 1
ATOM 786 O O . TYR A 1 102 ? -11.694 -2.658 0.111 1.00 98.38 102 TYR A O 1
ATOM 794 N N . LYS A 1 103 ? -13.083 -3.652 1.571 1.00 98.12 103 LYS A N 1
ATOM 795 C CA . LYS A 1 103 ? -13.360 -4.813 0.707 1.00 98.12 103 LYS A CA 1
ATOM 796 C C . LYS A 1 103 ? -14.057 -4.389 -0.581 1.00 98.12 103 LYS A C 1
ATOM 798 O O . LYS A 1 103 ? -13.686 -4.842 -1.659 1.00 98.12 103 LYS A O 1
ATOM 803 N N . ASP A 1 104 ? -15.036 -3.501 -0.466 1.00 97.94 104 ASP A N 1
ATOM 804 C CA . ASP A 1 104 ? -15.817 -3.007 -1.591 1.00 97.94 104 ASP A CA 1
ATOM 805 C C . ASP A 1 104 ? -14.966 -2.266 -2.619 1.00 97.94 104 ASP A C 1
ATOM 807 O O . ASP A 1 104 ? -15.103 -2.510 -3.822 1.00 97.94 104 ASP A O 1
ATOM 811 N N . CYS A 1 105 ? -14.073 -1.378 -2.171 1.00 96.94 105 CYS A N 1
ATOM 812 C CA . CYS A 1 105 ? -13.184 -0.691 -3.098 1.00 96.94 105 CYS A CA 1
ATOM 813 C C . CYS A 1 105 ? -12.190 -1.672 -3.739 1.00 96.94 105 CYS A C 1
ATOM 815 O O . CYS A 1 105 ? -12.002 -1.620 -4.952 1.00 96.94 105 CYS A O 1
ATOM 817 N N . HIS A 1 106 ? -11.637 -2.634 -2.991 1.00 98.19 106 HIS A N 1
ATOM 818 C CA . HIS A 1 106 ? -10.701 -3.628 -3.538 1.00 98.19 106 HIS A CA 1
ATOM 819 C C . HIS A 1 106 ? -11.365 -4.691 -4.425 1.00 98.19 106 HIS A C 1
ATOM 821 O O . HIS A 1 106 ? -10.704 -5.284 -5.271 1.00 98.19 106 HIS A O 1
ATOM 827 N N . ALA A 1 107 ? -12.677 -4.899 -4.320 1.00 98.00 107 ALA A N 1
ATOM 828 C CA . ALA A 1 107 ? -13.427 -5.690 -5.295 1.00 98.00 107 ALA A CA 1
ATOM 829 C C . ALA A 1 107 ? -13.564 -4.970 -6.652 1.00 98.00 107 ALA A C 1
ATOM 831 O O . ALA A 1 107 ? -13.896 -5.596 -7.659 1.00 98.00 107 ALA A O 1
ATOM 832 N N . ARG A 1 108 ? -13.336 -3.650 -6.682 1.00 97.44 108 ARG A N 1
ATOM 833 C CA . ARG A 1 108 ? -13.523 -2.767 -7.842 1.00 97.44 108 ARG A CA 1
ATOM 834 C C . ARG A 1 108 ? -12.332 -1.819 -8.014 1.00 97.44 108 ARG A C 1
ATOM 836 O O . ARG A 1 108 ? -12.516 -0.621 -8.230 1.00 97.44 108 ARG A O 1
ATOM 843 N N . VAL A 1 109 ? -11.112 -2.355 -7.897 1.00 98.00 109 VAL A N 1
ATOM 844 C CA . VAL A 1 109 ? -9.880 -1.570 -8.081 1.00 98.00 109 VAL A CA 1
ATOM 845 C C . VAL A 1 109 ? -9.895 -0.898 -9.449 1.00 98.00 109 VAL A C 1
ATOM 847 O O . VAL A 1 109 ? -10.286 -1.500 -10.452 1.00 98.00 109 VAL A O 1
ATOM 850 N N . TRP A 1 110 ? -9.451 0.354 -9.491 1.00 98.25 110 TRP A N 1
ATOM 851 C CA . TRP A 1 110 ? -9.417 1.129 -10.723 1.00 98.25 110 TRP A CA 1
ATOM 852 C C . TRP A 1 110 ? -8.454 0.506 -11.749 1.00 98.25 110 TRP A C 1
ATOM 854 O O . TRP A 1 110 ? -7.327 0.143 -11.386 1.00 98.25 110 TRP A O 1
ATOM 864 N N . PRO A 1 111 ? -8.849 0.392 -13.031 1.00 98.25 111 PRO A N 1
ATOM 865 C CA . PRO A 1 111 ? -8.005 -0.195 -14.072 1.00 98.25 111 PRO A CA 1
ATOM 866 C C . PRO A 1 111 ? -6.627 0.466 -14.203 1.00 98.25 111 PRO A C 1
ATOM 868 O O . PRO A 1 111 ? -5.639 -0.220 -14.450 1.00 98.25 111 PRO A O 1
ATOM 871 N N . GLU A 1 112 ? -6.540 1.780 -14.002 1.00 98.00 112 GLU A N 1
ATOM 872 C CA . GLU A 1 112 ? 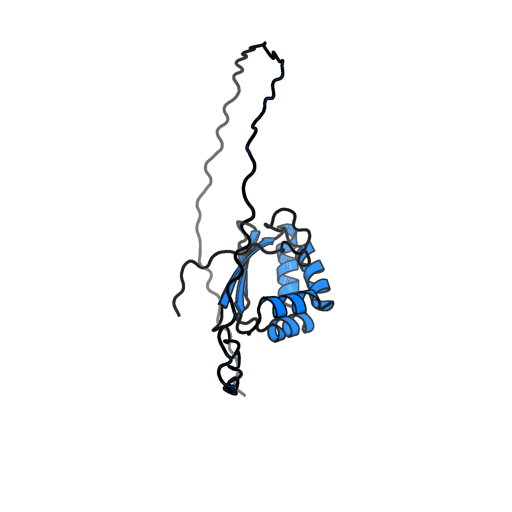-5.305 2.565 -14.056 1.00 98.00 112 GLU A CA 1
ATOM 873 C C . GLU A 1 112 ? -4.331 2.173 -12.942 1.00 98.00 112 GLU A C 1
ATOM 875 O O . GLU A 1 112 ? -3.126 2.083 -13.174 1.00 98.00 112 GLU A O 1
ATOM 880 N N . VAL A 1 113 ? -4.854 1.881 -11.750 1.00 98.12 113 VAL A N 1
ATOM 881 C CA . VAL A 1 113 ? -4.058 1.420 -10.605 1.00 98.12 113 VAL A CA 1
ATOM 882 C C . VAL A 1 113 ? -3.531 0.014 -10.878 1.00 98.12 113 VAL A C 1
ATOM 884 O O . VAL A 1 113 ? -2.336 -0.236 -10.738 1.00 98.12 113 VAL A O 1
ATOM 887 N N . LEU A 1 114 ? -4.392 -0.896 -11.348 1.00 98.19 114 LEU A N 1
ATOM 888 C CA . LEU A 1 114 ? -3.983 -2.255 -11.722 1.00 98.19 114 LEU A CA 1
ATOM 889 C C . LEU A 1 114 ? -2.941 -2.254 -12.846 1.00 98.19 114 LEU A C 1
ATOM 891 O O . LEU A 1 114 ? -2.003 -3.052 -12.826 1.00 98.19 114 LEU A O 1
ATOM 895 N N . LYS A 1 115 ? -3.095 -1.356 -13.824 1.00 98.00 115 LYS A N 1
ATOM 896 C CA . LYS A 1 115 ? -2.123 -1.152 -14.897 1.00 98.00 115 LYS A CA 1
ATOM 897 C C . LYS A 1 115 ? -0.777 -0.704 -14.328 1.00 98.00 115 LYS A C 1
ATOM 899 O O . LYS A 1 115 ? 0.227 -1.339 -14.638 1.00 98.00 115 LYS A O 1
ATOM 904 N N . GLN A 1 116 ? -0.761 0.306 -13.455 1.00 98.00 116 GLN A N 1
ATOM 905 C CA . GLN A 1 116 ? 0.479 0.797 -12.850 1.00 98.00 116 GLN A CA 1
ATOM 906 C C . GLN A 1 116 ? 1.190 -0.285 -12.025 1.00 98.00 116 GLN A C 1
ATOM 908 O O . GLN A 1 116 ? 2.405 -0.421 -12.126 1.00 98.00 116 GLN A O 1
ATOM 913 N N . ILE A 1 117 ? 0.453 -1.093 -11.252 1.00 97.50 117 ILE A N 1
ATOM 914 C CA . ILE A 1 117 ? 1.018 -2.220 -10.486 1.00 97.50 117 ILE A CA 1
ATOM 915 C C . ILE A 1 117 ? 1.767 -3.188 -11.416 1.00 97.50 117 ILE A C 1
ATOM 917 O O . ILE A 1 117 ? 2.911 -3.549 -11.140 1.00 97.50 117 ILE A O 1
ATOM 921 N N . LYS A 1 118 ? 1.162 -3.549 -12.555 1.00 97.19 118 LYS A N 1
ATOM 922 C CA . LYS A 1 118 ? 1.791 -4.431 -13.552 1.00 97.19 118 LYS A CA 1
ATOM 923 C C . LYS A 1 118 ? 3.003 -3.786 -14.230 1.00 97.19 118 LYS A C 1
ATOM 925 O O . LYS A 1 118 ? 4.024 -4.444 -14.407 1.00 97.19 118 LYS A O 1
ATOM 930 N N . GLU A 1 119 ? 2.915 -2.506 -14.590 1.00 97.19 119 GLU A N 1
ATOM 931 C CA . GLU A 1 119 ? 4.025 -1.748 -15.196 1.00 97.19 119 GLU A CA 1
ATOM 932 C C . GLU A 1 119 ? 5.216 -1.567 -14.241 1.00 97.19 119 GLU A C 1
ATOM 934 O O . GLU A 1 119 ? 6.354 -1.436 -14.689 1.00 97.19 119 GLU A O 1
ATOM 939 N N . CYS A 1 120 ? 4.969 -1.612 -12.931 1.00 97.31 120 CYS A N 1
ATOM 940 C CA . CYS A 1 120 ? 5.989 -1.642 -11.882 1.00 97.31 120 CYS A CA 1
ATOM 941 C C . CYS A 1 120 ? 6.456 -3.064 -11.532 1.00 97.31 120 CYS A C 1
ATOM 943 O O . CYS A 1 120 ? 7.048 -3.267 -10.475 1.00 97.31 120 CYS A O 1
ATOM 945 N N . CYS A 1 121 ? 6.180 -4.054 -12.389 1.00 97.25 121 CYS A N 1
ATOM 946 C CA . CYS A 1 121 ? 6.649 -5.433 -12.241 1.00 97.25 121 CYS A CA 1
ATOM 947 C C . CYS A 1 121 ? 6.276 -6.085 -10.895 1.00 97.25 121 CYS A C 1
ATOM 949 O O . CYS A 1 121 ? 7.051 -6.882 -10.354 1.00 97.25 121 CYS A O 1
ATOM 951 N N . ILE A 1 122 ? 5.104 -5.735 -10.358 1.00 97.12 122 ILE A N 1
ATOM 952 C CA . ILE A 1 122 ? 4.510 -6.388 -9.193 1.00 97.12 122 ILE A CA 1
ATOM 953 C C . ILE A 1 122 ? 3.559 -7.490 -9.669 1.00 97.12 122 ILE A C 1
ATOM 955 O O . ILE A 1 122 ? 2.636 -7.250 -10.450 1.00 97.12 122 ILE A O 1
ATOM 959 N N . GLU A 1 123 ? 3.776 -8.695 -9.157 1.00 96.31 123 GLU A N 1
ATOM 960 C CA . GLU A 1 123 ? 3.018 -9.909 -9.452 1.00 96.31 123 GLU A CA 1
ATOM 961 C C . GLU A 1 123 ? 2.572 -10.593 -8.154 1.00 96.31 123 GLU A C 1
ATOM 963 O O . GLU A 1 123 ? 3.063 -10.275 -7.069 1.00 96.31 123 GLU A O 1
ATOM 968 N N . ASP A 1 124 ? 1.621 -11.525 -8.255 1.00 96.94 124 ASP A N 1
ATOM 969 C CA . ASP A 1 124 ? 1.086 -12.297 -7.123 1.00 96.94 124 ASP A CA 1
ATOM 970 C C . ASP A 1 124 ? 0.667 -11.435 -5.912 1.00 96.94 124 ASP A C 1
ATOM 972 O O . ASP A 1 124 ? 0.822 -11.837 -4.758 1.00 96.94 124 ASP A O 1
ATOM 976 N N . TYR A 1 125 ? 0.141 -10.230 -6.163 1.00 98.31 125 TYR A N 1
ATOM 977 C CA . TYR A 1 125 ? -0.217 -9.290 -5.102 1.00 98.31 125 TYR A CA 1
ATOM 978 C C . TYR A 1 125 ? -1.557 -9.652 -4.453 1.00 98.31 125 TYR A C 1
ATOM 980 O O . TYR A 1 125 ? -2.608 -9.594 -5.089 1.00 98.31 125 TYR A O 1
ATOM 988 N N . SER A 1 126 ? -1.510 -9.996 -3.167 1.00 98.44 126 SER A N 1
ATOM 989 C CA . SER A 1 126 ? -2.668 -10.293 -2.325 1.00 98.44 126 SER A CA 1
ATOM 990 C C . SER A 1 126 ? -2.676 -9.440 -1.056 1.00 98.44 126 SER A C 1
ATOM 992 O O . SER A 1 126 ? -1.621 -9.142 -0.495 1.00 98.44 126 SER A O 1
ATOM 994 N N . ILE A 1 127 ? -3.874 -9.089 -0.579 1.00 98.62 127 ILE A N 1
ATOM 995 C CA . ILE A 1 127 ? -4.094 -8.415 0.707 1.00 98.62 127 ILE A CA 1
ATOM 996 C C . ILE A 1 127 ? -5.102 -9.235 1.515 1.00 98.62 127 ILE A C 1
ATOM 998 O O . ILE A 1 127 ? -6.200 -9.529 1.045 1.00 98.62 127 ILE A O 1
ATOM 1002 N N . TYR A 1 128 ? -4.724 -9.593 2.734 1.00 98.62 128 TYR A N 1
ATOM 1003 C CA . TYR A 1 128 ? -5.499 -10.388 3.677 1.00 98.62 128 TYR A CA 1
ATOM 1004 C C . TYR A 1 128 ? -5.908 -9.513 4.857 1.00 98.62 128 TYR A C 1
ATOM 1006 O O . TYR A 1 128 ? -5.164 -8.616 5.239 1.00 98.62 128 TYR A O 1
ATOM 1014 N N . HIS A 1 129 ? -7.066 -9.781 5.453 1.00 98.50 129 HIS A N 1
ATOM 1015 C CA . HIS A 1 129 ? -7.552 -9.076 6.637 1.00 98.50 129 HIS A CA 1
ATOM 1016 C C . HIS A 1 129 ? -7.747 -10.064 7.785 1.00 98.50 129 HIS A C 1
ATOM 1018 O O . HIS A 1 129 ? -8.459 -11.054 7.615 1.00 98.50 129 HIS A O 1
ATOM 1024 N N . ASP A 1 130 ? -7.158 -9.775 8.943 1.00 98.19 130 ASP A N 1
ATOM 1025 C CA . ASP A 1 130 ? -7.428 -10.471 10.200 1.00 98.19 130 ASP A CA 1
ATOM 1026 C C . ASP A 1 130 ? -8.437 -9.668 11.043 1.00 98.19 130 ASP A C 1
ATOM 1028 O O . ASP A 1 130 ? -8.070 -8.632 11.603 1.00 98.19 130 ASP A O 1
ATOM 1032 N N . PRO A 1 131 ? -9.693 -10.134 11.194 1.00 97.12 131 PRO A N 1
ATOM 1033 C CA . PRO A 1 131 ? -10.712 -9.423 11.966 1.00 97.12 131 PRO A CA 1
ATOM 1034 C C . PRO A 1 131 ? -10.402 -9.282 13.461 1.00 97.12 131 PRO A C 1
ATOM 1036 O O . PRO A 1 131 ? -10.983 -8.420 14.114 1.00 97.12 131 PRO A O 1
ATOM 1039 N N . SER A 1 132 ? -9.531 -10.128 14.025 1.00 97.69 132 SER A N 1
ATOM 1040 C CA . SER A 1 132 ? -9.234 -10.101 15.464 1.00 97.69 132 SER A CA 1
ATOM 1041 C C . SER A 1 132 ? -8.312 -8.942 15.846 1.00 97.69 132 SER A C 1
ATOM 1043 O O . SER A 1 132 ? -8.501 -8.302 16.880 1.00 97.69 132 SER A O 1
ATOM 1045 N N . THR A 1 133 ? -7.349 -8.629 14.980 1.00 97.81 133 THR A N 1
ATOM 1046 C CA . THR A 1 133 ? -6.375 -7.547 15.176 1.00 97.81 133 THR A CA 1
ATOM 1047 C C . THR A 1 133 ? -6.669 -6.314 14.318 1.00 97.81 133 THR A C 1
ATOM 1049 O O . THR A 1 133 ? -6.112 -5.243 14.566 1.00 97.81 133 THR A O 1
ATOM 1052 N N . ASN A 1 134 ? -7.563 -6.446 13.331 1.00 98.00 134 ASN A N 1
ATOM 1053 C CA . ASN A 1 134 ? -7.781 -5.507 12.227 1.00 98.00 134 ASN A CA 1
ATOM 1054 C C . ASN A 1 134 ? -6.509 -5.231 11.411 1.00 98.00 134 ASN A C 1
ATOM 1056 O O . ASN A 1 134 ? -6.351 -4.154 10.837 1.00 98.00 134 ASN A O 1
ATOM 1060 N N . ILE A 1 135 ? -5.574 -6.180 11.362 1.00 98.56 135 ILE A N 1
ATOM 1061 C CA . ILE A 1 135 ? -4.382 -6.057 10.525 1.00 98.56 135 ILE A CA 1
ATOM 1062 C C . ILE A 1 135 ? -4.717 -6.457 9.093 1.00 98.56 135 ILE A C 1
ATOM 1064 O O . ILE A 1 135 ? -5.327 -7.496 8.830 1.00 98.56 135 ILE A O 1
ATOM 1068 N N . LEU A 1 136 ? -4.271 -5.621 8.162 1.00 98.81 136 LEU A N 1
ATOM 1069 C CA . LEU A 1 136 ? -4.126 -5.972 6.763 1.00 98.81 136 LEU A CA 1
ATOM 1070 C C . LEU A 1 136 ? -2.709 -6.482 6.531 1.00 98.81 136 LEU A C 1
ATOM 1072 O O . LEU A 1 136 ? -1.743 -5.776 6.811 1.00 98.81 136 LEU A O 1
ATOM 1076 N N . PHE A 1 137 ? -2.595 -7.689 5.992 1.00 98.75 137 PHE A N 1
ATOM 1077 C CA . PHE A 1 137 ? -1.339 -8.283 5.557 1.00 98.75 137 PHE A CA 1
ATOM 1078 C C . PHE A 1 137 ? -1.294 -8.284 4.032 1.00 98.75 137 PHE A C 1
ATOM 1080 O O . PHE A 1 137 ? -2.104 -8.938 3.384 1.00 98.75 137 PHE A O 1
ATOM 1087 N N . ALA A 1 138 ? -0.362 -7.539 3.456 1.00 98.56 138 ALA A N 1
ATOM 1088 C CA . ALA A 1 138 ? -0.125 -7.471 2.023 1.00 98.56 138 ALA A CA 1
ATOM 1089 C C . ALA A 1 138 ? 1.123 -8.283 1.669 1.00 98.56 138 ALA A C 1
ATOM 1091 O O . ALA A 1 138 ? 2.157 -8.139 2.319 1.00 98.56 138 ALA A O 1
ATOM 1092 N N . SER A 1 139 ? 1.046 -9.099 0.619 1.00 98.31 139 SER A N 1
ATOM 1093 C CA . SER A 1 139 ? 2.191 -9.834 0.080 1.00 98.31 139 SER A CA 1
ATOM 1094 C C . SER A 1 139 ? 2.183 -9.814 -1.440 1.00 98.31 139 SER A C 1
ATOM 1096 O O . SER A 1 139 ? 1.130 -9.983 -2.051 1.00 98.31 139 SER A O 1
ATOM 1098 N N . PHE A 1 140 ? 3.348 -9.593 -2.044 1.00 98.00 140 PHE A N 1
ATOM 1099 C CA . PHE A 1 140 ? 3.531 -9.589 -3.491 1.00 98.00 140 PHE A CA 1
ATOM 1100 C C . PHE A 1 140 ? 4.949 -10.007 -3.885 1.00 98.00 140 PHE A C 1
ATOM 1102 O O . PHE A 1 140 ? 5.875 -10.007 -3.068 1.00 98.00 140 PHE A O 1
ATOM 1109 N N . LYS A 1 141 ? 5.130 -10.343 -5.162 1.00 96.94 141 LYS A N 1
ATOM 1110 C CA . LYS A 1 141 ? 6.433 -10.588 -5.780 1.00 96.94 141 LYS A CA 1
ATOM 1111 C C . LYS A 1 141 ? 6.819 -9.409 -6.654 1.00 96.94 141 LYS A C 1
ATOM 1113 O O . LYS A 1 141 ? 6.026 -8.930 -7.456 1.00 96.94 141 LYS A O 1
ATOM 1118 N N . TYR A 1 142 ? 8.064 -8.980 -6.538 1.00 96.75 142 TYR A N 1
ATOM 1119 C CA . TYR A 1 142 ? 8.673 -8.028 -7.449 1.00 96.75 142 TYR A CA 1
ATOM 1120 C C . TYR A 1 142 ? 9.640 -8.742 -8.401 1.00 96.75 142 TYR A C 1
ATOM 1122 O O . TYR A 1 142 ? 10.609 -9.373 -7.964 1.00 96.75 142 TYR A O 1
ATOM 1130 N N . VAL A 1 143 ? 9.389 -8.627 -9.707 1.00 96.12 143 VAL A N 1
ATOM 1131 C CA . VAL A 1 143 ? 10.135 -9.329 -10.775 1.00 96.12 143 VAL A CA 1
ATOM 1132 C C . VAL A 1 143 ? 10.873 -8.381 -11.729 1.00 96.12 143 VAL A C 1
ATOM 1134 O O . VAL A 1 143 ? 11.365 -8.804 -12.778 1.00 96.12 143 VAL A O 1
ATOM 1137 N N . GLY A 1 144 ? 10.934 -7.090 -11.396 1.00 94.19 144 GLY A N 1
ATOM 1138 C CA . GLY A 1 144 ? 11.580 -6.069 -12.221 1.00 94.19 144 GLY A CA 1
ATOM 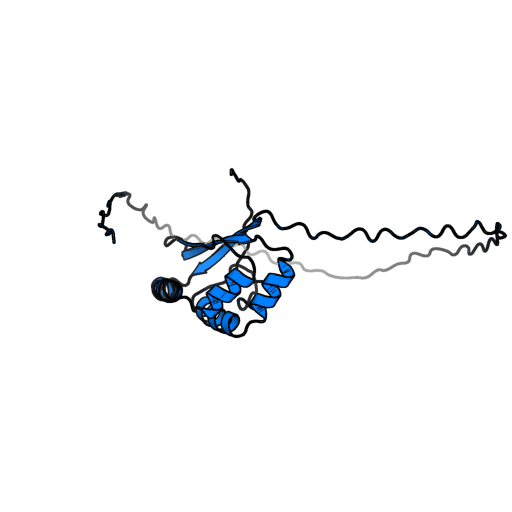1139 C C . GLY A 1 144 ? 13.096 -5.983 -12.024 1.00 94.19 144 GLY A C 1
ATOM 1140 O O . GLY A 1 144 ? 13.738 -6.877 -11.462 1.00 94.19 144 GLY A O 1
ATOM 1141 N N . TYR A 1 145 ? 13.681 -4.884 -12.497 1.00 93.00 145 TYR A N 1
ATOM 1142 C CA . TYR A 1 145 ? 15.131 -4.636 -12.485 1.00 93.00 145 TYR A CA 1
ATOM 1143 C C . TYR A 1 145 ? 15.556 -3.506 -11.539 1.00 93.00 145 TYR A C 1
ATOM 1145 O O . TYR A 1 145 ? 16.744 -3.361 -11.257 1.00 93.00 145 TYR A O 1
ATOM 1153 N N . ASP A 1 146 ? 14.614 -2.677 -11.095 1.00 93.69 146 ASP A N 1
ATOM 1154 C CA . ASP A 1 146 ? 14.865 -1.448 -10.348 1.00 93.69 146 ASP A CA 1
ATOM 1155 C C . ASP A 1 146 ? 13.693 -1.157 -9.407 1.00 93.69 146 ASP A C 1
ATOM 1157 O O . ASP A 1 146 ? 12.779 -0.402 -9.730 1.00 93.69 146 ASP A O 1
ATOM 1161 N N . TYR A 1 147 ? 13.694 -1.815 -8.246 1.00 92.06 147 TYR A N 1
ATOM 1162 C CA . TYR A 1 147 ? 12.584 -1.708 -7.300 1.00 92.06 147 TYR A CA 1
ATOM 1163 C C . TYR A 1 147 ? 12.341 -0.260 -6.874 1.00 92.06 147 TYR A C 1
ATOM 1165 O O . TYR A 1 147 ? 11.202 0.192 -6.862 1.00 92.06 147 TYR A O 1
ATOM 1173 N N . VAL A 1 148 ? 13.412 0.476 -6.564 1.00 92.69 148 VAL A N 1
ATOM 1174 C CA . VAL A 1 148 ? 13.317 1.873 -6.127 1.00 92.69 148 VAL A CA 1
ATOM 1175 C C . VAL A 1 148 ? 12.729 2.726 -7.247 1.00 92.69 148 VAL A C 1
ATOM 1177 O O . VAL A 1 148 ? 11.725 3.396 -7.028 1.00 92.69 148 VAL A O 1
ATOM 1180 N N . GLY A 1 149 ? 13.274 2.637 -8.464 1.00 95.62 149 GLY A N 1
ATOM 1181 C CA . GLY A 1 149 ? 12.748 3.385 -9.604 1.00 95.62 149 GLY A CA 1
ATOM 1182 C C . GLY A 1 149 ? 11.299 3.028 -9.951 1.00 95.62 149 GLY A C 1
ATOM 1183 O O . GLY A 1 149 ? 10.528 3.898 -10.350 1.00 95.62 149 GLY A O 1
ATOM 1184 N N . ASP A 1 150 ? 10.899 1.767 -9.797 1.00 96.38 150 ASP A N 1
ATOM 1185 C CA . ASP A 1 150 ? 9.524 1.326 -10.047 1.00 96.38 150 ASP A CA 1
ATOM 1186 C C . ASP A 1 150 ? 8.555 1.854 -8.979 1.00 96.38 150 ASP A C 1
ATOM 1188 O O . ASP A 1 150 ? 7.447 2.276 -9.317 1.00 96.38 150 ASP A O 1
ATOM 1192 N N . MET A 1 151 ? 8.965 1.882 -7.708 1.00 94.31 151 MET A N 1
ATOM 1193 C CA . MET A 1 151 ? 8.140 2.432 -6.627 1.00 94.31 151 MET A CA 1
ATOM 1194 C C . MET A 1 151 ? 8.017 3.956 -6.730 1.00 94.31 151 MET A C 1
ATOM 1196 O O . MET A 1 151 ? 6.929 4.489 -6.514 1.00 94.31 151 MET A O 1
ATOM 1200 N N . GLU A 1 152 ? 9.072 4.656 -7.157 1.00 94.88 152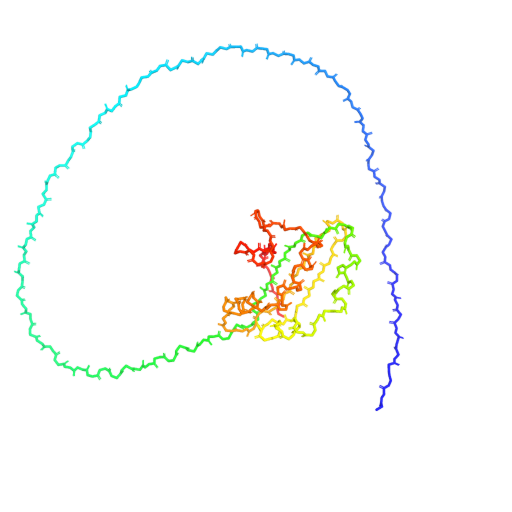 GLU A N 1
ATOM 1201 C CA . GLU A 1 152 ? 9.012 6.097 -7.429 1.00 94.88 152 GLU A CA 1
ATOM 1202 C C . GLU A 1 152 ? 8.035 6.427 -8.564 1.00 94.88 152 GLU A C 1
ATOM 1204 O O . GLU A 1 152 ? 7.167 7.283 -8.394 1.00 94.88 152 GLU A O 1
ATOM 1209 N N . ARG A 1 153 ? 8.064 5.686 -9.682 1.00 95.81 153 ARG A N 1
ATOM 1210 C CA . ARG A 1 153 ? 7.074 5.874 -10.763 1.00 95.81 153 ARG A CA 1
ATOM 1211 C C . ARG A 1 153 ? 5.641 5.642 -10.289 1.00 95.81 153 ARG A C 1
ATOM 1213 O O . ARG A 1 153 ? 4.726 6.352 -10.704 1.00 95.81 153 ARG A O 1
ATOM 1220 N N . MET A 1 154 ? 5.437 4.657 -9.413 1.00 94.88 154 MET A N 1
ATOM 1221 C CA . MET A 1 154 ? 4.133 4.419 -8.798 1.00 94.88 154 MET A CA 1
ATOM 1222 C C . MET A 1 154 ? 3.702 5.607 -7.925 1.00 94.88 154 MET A C 1
ATOM 1224 O O . MET A 1 154 ? 2.553 6.039 -8.019 1.00 94.88 154 MET A O 1
ATOM 1228 N N . ARG A 1 155 ? 4.626 6.169 -7.135 1.00 93.94 155 ARG A N 1
ATOM 1229 C CA . ARG A 1 155 ? 4.400 7.341 -6.275 1.00 93.94 155 ARG A CA 1
ATOM 1230 C C . ARG A 1 155 ? 4.096 8.613 -7.066 1.00 93.94 155 ARG A C 1
ATOM 1232 O O . ARG A 1 155 ? 3.316 9.444 -6.604 1.00 93.94 155 ARG A O 1
ATOM 1239 N N . GLU A 1 156 ? 4.677 8.772 -8.249 1.00 95.50 156 GLU A N 1
ATOM 1240 C CA . GLU A 1 156 ? 4.457 9.927 -9.126 1.00 95.50 156 GLU A CA 1
ATOM 1241 C C . GLU A 1 156 ? 3.115 9.879 -9.870 1.00 95.50 156 GLU A C 1
ATOM 1243 O O . GLU A 1 156 ? 2.579 10.929 -10.233 1.00 95.50 156 GLU A O 1
ATOM 1248 N N . ASN A 1 157 ? 2.531 8.691 -10.069 1.00 97.19 157 ASN A N 1
ATOM 1249 C CA . ASN A 1 157 ? 1.285 8.551 -10.816 1.00 97.19 157 ASN A CA 1
ATOM 1250 C C . ASN A 1 157 ? 0.096 9.194 -10.058 1.00 97.19 157 ASN A C 1
ATOM 1252 O O . ASN A 1 157 ? -0.287 8.722 -8.981 1.00 97.19 157 ASN A O 1
ATOM 1256 N N . PRO A 1 158 ? -0.569 10.222 -10.623 1.00 97.75 158 PRO A N 1
ATOM 1257 C CA . PRO A 1 158 ? -1.644 10.940 -9.939 1.00 97.75 158 PRO A CA 1
ATOM 1258 C C . PRO A 1 158 ? -2.860 10.060 -9.627 1.00 97.75 158 PRO A C 1
ATOM 1260 O O . PRO A 1 158 ? -3.487 10.245 -8.586 1.00 97.75 158 PRO A O 1
ATOM 1263 N N . LYS A 1 159 ? -3.177 9.075 -10.478 1.00 97.69 159 LYS A N 1
ATOM 1264 C CA . LYS A 1 159 ? -4.295 8.151 -10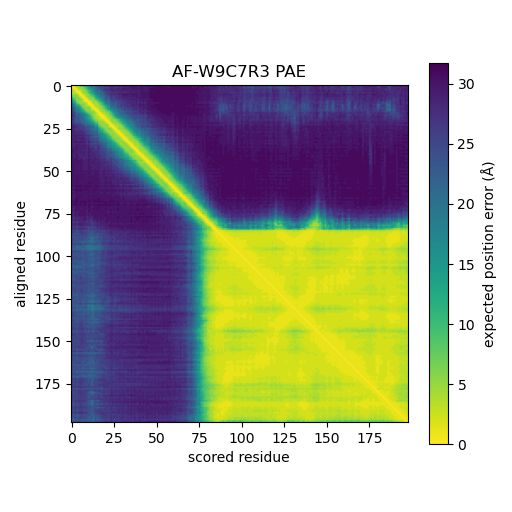.241 1.00 97.69 159 LYS A CA 1
ATOM 1265 C C . LYS A 1 159 ? -4.007 7.173 -9.112 1.00 97.69 159 LYS A C 1
ATOM 1267 O O . LYS A 1 159 ? -4.909 6.850 -8.345 1.00 97.69 159 LYS A O 1
ATOM 1272 N N . VAL A 1 160 ? -2.753 6.749 -8.970 1.00 97.75 160 VAL A N 1
ATOM 1273 C CA . VAL A 1 160 ? -2.337 5.927 -7.828 1.00 97.75 160 VAL A CA 1
ATOM 1274 C C . VAL A 1 160 ? -2.387 6.728 -6.532 1.00 97.75 160 VAL A C 1
ATOM 1276 O O . VAL A 1 160 ? -2.897 6.227 -5.538 1.00 97.75 160 VAL A O 1
ATOM 1279 N N . ARG A 1 161 ? -1.950 7.989 -6.543 1.00 97.94 161 ARG A N 1
ATOM 1280 C CA . ARG A 1 161 ? -2.043 8.869 -5.366 1.00 97.94 161 ARG A CA 1
ATOM 1281 C C . ARG A 1 161 ? -3.485 9.117 -4.928 1.00 97.94 161 ARG A C 1
ATOM 1283 O O . ARG A 1 161 ? -3.765 9.122 -3.734 1.00 97.94 161 ARG A O 1
ATOM 1290 N N . GLU A 1 162 ? -4.393 9.316 -5.881 1.00 98.25 162 GLU A N 1
ATOM 1291 C CA . GLU A 1 162 ? -5.827 9.469 -5.611 1.00 98.25 162 GLU A CA 1
ATOM 1292 C C . GLU A 1 162 ? -6.404 8.197 -4.970 1.00 98.25 162 GLU A C 1
ATOM 1294 O O . GLU A 1 162 ? -7.072 8.262 -3.937 1.00 98.25 162 GLU A O 1
ATOM 1299 N N . TRP A 1 163 ? -6.072 7.033 -5.533 1.00 98.31 163 TRP A N 1
ATOM 1300 C CA . TRP A 1 163 ? -6.440 5.739 -4.966 1.00 98.31 163 TRP A CA 1
ATOM 1301 C C . TRP A 1 163 ? -5.892 5.547 -3.547 1.00 98.31 163 TRP A C 1
ATOM 1303 O O . TRP A 1 163 ? -6.632 5.150 -2.648 1.00 98.31 163 TRP A O 1
ATOM 1313 N N . TRP A 1 164 ? -4.618 5.874 -3.323 1.00 98.00 164 TRP A N 1
ATOM 1314 C CA . TRP A 1 164 ? -4.006 5.782 -2.004 1.00 98.00 164 TRP A CA 1
ATOM 1315 C C . TRP A 1 164 ? -4.652 6.718 -0.997 1.00 98.00 164 TRP A C 1
ATOM 1317 O O . TRP A 1 164 ? -4.966 6.276 0.095 1.00 98.00 164 TRP A O 1
ATOM 1327 N N . SER A 1 165 ? -4.953 7.965 -1.361 1.00 97.81 165 SER A N 1
ATOM 1328 C CA . SER A 1 165 ? -5.651 8.887 -0.460 1.00 97.81 165 SER A CA 1
ATOM 1329 C C . SER A 1 165 ? -6.992 8.316 0.025 1.00 97.81 165 SER A C 1
ATOM 1331 O O . SER A 1 165 ? -7.324 8.427 1.208 1.00 97.81 165 SER A O 1
ATOM 1333 N N . LEU A 1 166 ? -7.734 7.639 -0.860 1.00 98.06 166 LEU A N 1
ATOM 1334 C CA . LEU A 1 166 ? -8.960 6.933 -0.495 1.00 98.06 166 LEU A CA 1
ATOM 1335 C C . LEU A 1 166 ? -8.685 5.773 0.471 1.00 98.06 166 LEU A C 1
ATOM 1337 O O . LEU A 1 166 ? -9.345 5.675 1.505 1.00 98.06 166 LEU A O 1
ATOM 1341 N N . THR A 1 167 ? -7.733 4.891 0.160 1.00 97.88 167 THR A N 1
ATOM 1342 C CA . THR A 1 167 ? -7.454 3.717 1.004 1.00 97.88 167 THR A CA 1
ATOM 1343 C C . THR A 1 167 ? -6.808 4.082 2.338 1.00 97.88 167 THR A C 1
ATOM 1345 O O . THR A 1 167 ? -7.164 3.490 3.354 1.00 97.88 167 THR A O 1
ATOM 1348 N N . ASP A 1 168 ? -5.938 5.090 2.361 1.00 98.00 168 ASP A N 1
ATOM 1349 C CA . ASP A 1 168 ? -5.295 5.633 3.560 1.00 98.00 168 ASP A CA 1
ATOM 1350 C C . ASP A 1 168 ? -6.354 6.168 4.531 1.00 98.00 168 ASP A C 1
ATOM 1352 O O . ASP A 1 168 ? -6.248 5.983 5.741 1.00 98.00 168 ASP A O 1
ATOM 1356 N N . SER A 1 169 ? -7.449 6.747 4.015 1.00 98.19 169 SER A N 1
ATOM 1357 C CA . SER A 1 169 ? -8.564 7.213 4.851 1.00 98.19 169 SER A CA 1
ATOM 1358 C C . SER A 1 169 ? -9.219 6.086 5.667 1.00 98.19 169 SER A C 1
ATOM 1360 O O . SER A 1 169 ? -9.758 6.340 6.750 1.00 98.19 169 SER A O 1
ATOM 1362 N N . TYR A 1 170 ? -9.115 4.838 5.202 1.00 98.50 170 TYR A N 1
ATOM 1363 C CA . TYR A 1 170 ? -9.622 3.643 5.881 1.00 98.50 170 TYR A CA 1
ATOM 1364 C C . TYR A 1 170 ? -8.594 3.000 6.812 1.00 98.50 170 TYR A C 1
ATOM 1366 O O . TYR A 1 170 ? -8.958 2.132 7.601 1.00 98.50 170 TYR A O 1
ATOM 1374 N N . GLN A 1 171 ? -7.332 3.410 6.742 1.00 98.38 171 GLN A N 1
ATOM 1375 C CA . GLN A 1 171 ? -6.207 2.744 7.385 1.00 98.38 171 GLN A CA 1
ATOM 1376 C C . GLN A 1 171 ? -5.576 3.598 8.489 1.00 98.38 171 GLN A C 1
ATOM 1378 O O . GLN A 1 171 ? -5.808 4.802 8.603 1.00 98.38 171 GLN A O 1
ATOM 1383 N N . GLU A 1 172 ? -4.764 2.943 9.308 1.00 98.00 172 GLU A N 1
ATOM 1384 C CA . GLU A 1 172 ? -3.891 3.533 10.315 1.00 98.00 172 GLU A CA 1
ATOM 1385 C C . GLU A 1 172 ? -2.494 2.923 10.154 1.00 98.00 172 GLU A C 1
ATOM 1387 O O . GLU A 1 172 ? -2.319 1.700 10.212 1.00 98.00 172 GLU A O 1
ATOM 1392 N N . SER A 1 173 ? -1.493 3.775 9.927 1.00 98.12 173 SER A N 1
ATOM 1393 C CA . SER A 1 173 ? -0.117 3.320 9.750 1.00 98.12 173 SER A CA 1
ATOM 1394 C C . SER A 1 173 ? 0.482 2.768 11.043 1.00 98.12 173 SER A C 1
ATOM 1396 O O . SER A 1 173 ? 0.222 3.261 12.139 1.00 98.12 173 SER A O 1
ATOM 1398 N N . LEU A 1 174 ? 1.330 1.750 10.891 1.00 97.75 174 LEU A N 1
ATOM 1399 C CA . LEU A 1 174 ? 2.203 1.231 11.948 1.00 97.75 174 LEU A CA 1
ATOM 1400 C C . LEU A 1 174 ? 3.621 1.821 11.867 1.00 97.75 174 LEU A C 1
ATOM 1402 O O . LEU A 1 174 ? 4.493 1.428 12.643 1.00 97.75 174 LEU A O 1
ATOM 1406 N N . VAL A 1 175 ? 3.863 2.717 10.905 1.00 97.88 175 VAL A N 1
ATOM 1407 C CA . VAL A 1 175 ? 5.110 3.463 10.745 1.00 97.88 175 VAL A CA 1
ATOM 1408 C C . VAL A 1 175 ? 4.978 4.768 11.523 1.00 97.88 175 VAL A C 1
ATOM 1410 O O . VAL A 1 175 ? 4.110 5.595 11.243 1.00 97.88 175 VAL A O 1
ATOM 1413 N N . GLU A 1 176 ? 5.829 4.946 12.530 1.00 96.38 176 GLU A N 1
ATOM 1414 C CA . GLU A 1 176 ? 5.757 6.094 13.429 1.00 96.38 176 GLU A CA 1
ATOM 1415 C C . GLU A 1 176 ? 5.939 7.420 12.675 1.00 96.38 176 GLU A C 1
ATOM 1417 O O . GLU A 1 176 ? 6.878 7.603 11.898 1.00 96.38 176 GLU A O 1
ATOM 1422 N N . GLY A 1 177 ? 5.008 8.350 12.895 1.00 95.81 177 GLY A N 1
ATOM 1423 C CA . GLY A 1 177 ? 5.014 9.672 12.269 1.00 95.81 177 GLY A CA 1
ATOM 1424 C C . GLY A 1 177 ? 4.604 9.703 10.793 1.00 95.81 177 GLY A C 1
ATOM 1425 O O . GLY A 1 177 ? 4.598 10.788 10.216 1.00 95.81 177 GLY A O 1
ATOM 1426 N N . SER A 1 178 ? 4.259 8.567 10.179 1.00 96.69 178 SER A N 1
ATOM 1427 C CA . SER A 1 178 ? 3.798 8.533 8.788 1.00 96.69 178 SER A CA 1
ATOM 1428 C C . SER A 1 178 ? 2.434 9.203 8.623 1.00 96.69 178 SER A C 1
ATOM 1430 O O . SER A 1 178 ? 1.516 8.988 9.418 1.00 96.69 178 SER A O 1
ATOM 1432 N N . THR A 1 179 ? 2.302 10.022 7.580 1.00 95.75 179 THR A N 1
ATOM 1433 C CA . THR A 1 179 ? 1.092 10.818 7.306 1.00 95.75 179 THR A CA 1
ATOM 1434 C C . THR A 1 179 ? 0.260 10.320 6.119 1.00 95.75 179 THR A C 1
ATOM 1436 O O . THR A 1 179 ? -0.862 10.788 5.930 1.00 95.75 179 THR A O 1
ATOM 1439 N N . GLY A 1 180 ? 0.773 9.363 5.340 1.00 96.25 180 GLY A N 1
ATOM 1440 C CA . GLY A 1 180 ? 0.078 8.757 4.199 1.00 96.25 180 GLY A CA 1
ATOM 1441 C C . GLY A 1 180 ? 1.015 7.938 3.309 1.00 96.25 180 GLY A C 1
ATOM 1442 O O . GLY A 1 180 ? 2.231 7.950 3.491 1.00 96.25 180 GLY A O 1
ATOM 1443 N N . SER A 1 181 ? 0.471 7.269 2.292 1.00 95.38 181 SER A N 1
ATOM 1444 C CA . SER A 1 181 ? 1.219 6.442 1.324 1.00 95.38 181 SER A CA 1
ATOM 1445 C C . SER A 1 181 ? 2.232 7.213 0.473 1.00 95.38 181 SER A C 1
ATOM 1447 O O . SER A 1 181 ? 3.116 6.605 -0.124 1.00 95.38 181 SER A O 1
ATOM 1449 N N . THR A 1 182 ? 2.143 8.544 0.421 1.00 93.75 182 THR A N 1
ATOM 1450 C CA . THR A 1 182 ? 3.130 9.398 -0.261 1.00 93.75 182 THR A CA 1
ATOM 1451 C C . THR A 1 182 ? 4.235 9.928 0.657 1.00 93.75 182 THR A C 1
ATOM 1453 O O . THR A 1 182 ? 5.094 10.665 0.179 1.00 93.75 182 THR A O 1
ATOM 1456 N N . ASP A 1 183 ? 4.193 9.617 1.956 1.00 94.19 183 ASP A N 1
ATOM 1457 C CA . ASP A 1 183 ? 5.225 9.992 2.927 1.00 94.19 183 ASP A CA 1
ATOM 1458 C C . ASP A 1 183 ? 6.521 9.213 2.642 1.00 94.19 183 ASP A C 1
ATOM 1460 O O . ASP A 1 183 ? 6.487 8.007 2.389 1.00 94.19 183 ASP A O 1
ATOM 1464 N N . GLU A 1 184 ? 7.670 9.887 2.700 1.00 91.06 184 GLU A N 1
ATOM 1465 C CA . GLU A 1 184 ? 8.985 9.274 2.455 1.00 91.06 184 GLU A CA 1
ATOM 1466 C C . GLU A 1 184 ? 9.319 8.173 3.471 1.00 91.06 184 GLU A C 1
ATOM 1468 O O . GLU A 1 184 ? 10.086 7.259 3.170 1.00 91.06 184 GLU A O 1
ATOM 1473 N N . ARG A 1 185 ? 8.715 8.218 4.667 1.00 94.12 185 ARG A N 1
ATOM 1474 C CA . ARG A 1 185 ? 8.861 7.169 5.688 1.00 94.12 185 ARG A CA 1
ATOM 1475 C C . ARG A 1 185 ? 8.159 5.863 5.304 1.00 94.12 185 ARG A C 1
ATOM 1477 O O . ARG A 1 185 ? 8.462 4.821 5.882 1.00 94.12 185 ARG A O 1
ATOM 1484 N N . GLY A 1 186 ? 7.223 5.916 4.355 1.00 94.06 186 GLY A N 1
ATOM 1485 C CA . GLY A 1 186 ? 6.345 4.811 3.986 1.00 94.06 186 GLY A CA 1
ATOM 1486 C C . GLY A 1 186 ? 5.109 4.701 4.883 1.00 94.06 186 GLY A C 1
ATOM 1487 O O . GLY A 1 186 ? 5.081 5.180 6.016 1.00 94.06 186 GLY A O 1
ATOM 1488 N N . TRP A 1 187 ? 4.056 4.070 4.362 1.00 97.69 187 TRP A N 1
ATOM 1489 C CA . TRP A 1 187 ? 2.766 3.921 5.054 1.00 97.69 187 TRP A CA 1
ATOM 1490 C C . TRP A 1 187 ? 2.520 2.512 5.588 1.00 97.69 187 TRP A C 1
ATOM 1492 O O . TRP A 1 187 ? 1.983 2.328 6.682 1.00 97.69 187 TRP A O 1
ATOM 1502 N N . TRP A 1 188 ? 2.954 1.510 4.833 1.00 98.19 188 TRP A N 1
ATOM 1503 C CA . TRP A 1 188 ? 2.901 0.111 5.228 1.00 98.19 188 TRP A CA 1
ATOM 1504 C C . TRP A 1 188 ? 4.207 -0.278 5.917 1.00 98.19 188 TRP A C 1
ATOM 1506 O O . TRP A 1 188 ? 5.296 0.031 5.433 1.00 98.19 188 TRP A O 1
ATOM 1516 N N . LYS A 1 189 ? 4.110 -0.980 7.046 1.00 98.38 189 LYS A N 1
ATOM 1517 C CA . LYS A 1 189 ? 5.278 -1.474 7.777 1.00 98.38 189 LYS A CA 1
ATOM 1518 C C . LYS A 1 189 ? 5.747 -2.788 7.157 1.00 98.38 189 LYS A C 1
ATOM 1520 O O . LYS A 1 189 ? 4.991 -3.756 7.143 1.00 98.38 189 LYS A O 1
ATOM 1525 N N . GLY A 1 190 ? 6.987 -2.838 6.679 1.00 97.69 190 GLY A N 1
ATOM 1526 C CA . GLY A 1 190 ? 7.592 -4.074 6.175 1.00 97.69 190 GLY A CA 1
ATOM 1527 C C . GLY A 1 190 ? 7.705 -5.157 7.253 1.00 97.69 190 GLY A C 1
ATOM 1528 O O . GLY A 1 190 ? 7.862 -4.849 8.438 1.00 97.69 190 GLY A O 1
ATOM 1529 N N . VAL A 1 191 ? 7.624 -6.420 6.835 1.00 97.50 191 VAL A N 1
ATOM 1530 C CA . VAL A 1 191 ? 7.889 -7.586 7.690 1.00 97.50 191 VAL A CA 1
ATOM 1531 C C . VAL A 1 191 ? 8.923 -8.505 7.042 1.00 97.50 191 VAL A C 1
ATOM 1533 O O . VAL A 1 191 ? 9.012 -8.579 5.816 1.00 97.50 191 VAL A O 1
ATOM 1536 N N . ASP A 1 192 ? 9.701 -9.198 7.872 1.00 96.94 192 ASP A N 1
ATOM 1537 C CA . ASP A 1 192 ? 10.817 -10.022 7.412 1.00 96.94 192 ASP A CA 1
ATOM 1538 C C . ASP A 1 192 ? 10.354 -11.390 6.899 1.00 96.94 192 ASP A C 1
ATOM 1540 O O . ASP A 1 192 ? 9.579 -12.100 7.545 1.00 96.94 192 ASP A O 1
ATOM 1544 N N . GLU A 1 193 ? 10.882 -11.795 5.744 1.00 96.44 193 GLU A N 1
ATOM 1545 C CA . GLU A 1 193 ? 10.801 -13.180 5.288 1.00 96.44 193 GLU A CA 1
ATOM 1546 C C . GLU A 1 193 ? 11.838 -14.017 6.045 1.00 96.44 193 GLU A C 1
ATOM 1548 O O . GLU A 1 193 ? 13.041 -13.840 5.869 1.00 96.44 193 GLU A O 1
ATOM 1553 N N . VAL A 1 194 ? 11.370 -14.946 6.879 1.00 97.50 194 VAL A N 1
ATOM 1554 C CA . VAL A 1 194 ? 12.241 -15.818 7.691 1.00 97.50 194 VAL A CA 1
ATOM 1555 C C . VAL A 1 194 ? 12.382 -17.233 7.129 1.00 97.50 194 VAL A C 1
ATOM 1557 O O . VAL A 1 194 ? 13.264 -17.983 7.541 1.00 97.50 194 VAL A O 1
ATOM 1560 N N . PHE A 1 195 ? 11.504 -17.620 6.204 1.00 96.31 195 PHE A N 1
ATOM 1561 C CA . PHE A 1 195 ? 11.479 -18.946 5.600 1.00 96.31 195 PHE A CA 1
ATOM 1562 C C . PHE A 1 195 ? 10.798 -18.898 4.232 1.00 96.31 195 PHE A C 1
ATOM 1564 O O . PHE A 1 195 ? 9.796 -18.206 4.055 1.00 96.31 195 PHE A O 1
ATOM 1571 N N . TYR A 1 196 ? 11.311 -19.683 3.288 1.00 93.44 196 TYR A N 1
ATOM 1572 C CA . TYR A 1 196 ? 10.696 -19.905 1.987 1.00 93.44 196 TYR A CA 1
ATOM 1573 C C . TYR A 1 196 ? 11.074 -21.289 1.453 1.00 93.44 196 TYR A C 1
ATOM 1575 O O . TYR A 1 196 ? 12.221 -21.721 1.574 1.00 93.44 196 TYR A O 1
ATOM 1583 N N . VAL A 1 197 ? 10.112 -21.949 0.812 1.00 93.00 197 VAL A N 1
ATOM 1584 C CA . VAL A 1 197 ? 10.316 -23.140 -0.014 1.00 93.00 197 VAL A CA 1
ATOM 1585 C C . VAL A 1 197 ? 9.581 -22.925 -1.335 1.00 93.00 197 VAL A C 1
ATOM 1587 O O . VAL A 1 197 ? 8.479 -22.374 -1.339 1.00 93.00 197 VAL A O 1
ATOM 1590 N N . ALA A 1 198 ? 10.235 -23.284 -2.438 1.00 87.25 198 ALA A N 1
ATOM 1591 C CA . ALA A 1 198 ? 9.709 -23.125 -3.792 1.00 87.25 198 ALA A CA 1
ATOM 1592 C C . ALA A 1 198 ? 8.748 -24.251 -4.181 1.00 87.25 198 ALA A C 1
ATOM 1594 O O . ALA A 1 198 ? 8.961 -25.390 -3.708 1.00 87.25 198 ALA A O 1
#

Solvent-accessible surface area (backbone atoms only — not comparable to full-atom values): 13404 Å² total; per-residue (Å²): 141,87,80,88,80,92,80,84,87,79,91,84,85,88,79,90,79,86,84,88,79,88,78,89,81,83,87,83,91,80,88,81,89,83,84,87,85,90,80,84,88,83,89,82,87,81,89,83,87,81,83,89,86,79,91,79,88,76,90,76,85,87,80,80,87,77,78,90,72,82,70,77,73,75,77,72,77,82,72,74,66,64,38,92,45,52,74,46,40,31,34,32,35,44,40,83,95,30,53,66,62,53,52,55,46,66,75,60,62,55,69,68,46,58,49,49,42,49,77,44,29,48,40,82,72,47,78,47,77,41,84,90,79,30,37,34,44,37,36,30,25,36,48,42,70,47,70,67,63,32,52,50,55,49,66,67,35,67,67,41,47,53,52,41,56,58,54,47,73,35,40,44,62,71,32,87,90,44,84,36,75,85,35,93,86,30,29,59,31,76,52,85,86,87,78,87,84,133

Nearest PDB structures (foldseek):
  7byw-assembly1_B  TM=9.510E-01  e=3.813E-11  Paracidovorax avenae ATCC 19860
  1x8d-assembly2_D  TM=8.584E-01  e=5.019E-08  Escherichia coli
  6hhn-assembly1_A-2  TM=8.994E-01  e=3.313E-07  Formosa agariphila
  2qlw-assembly1_A  TM=8.442E-01  e=1.714E-06  unclassified
  2pgc-assembly1_C  TM=5.539E-01  e=5.084E-01  uncultured marine organism

Radius of gyration: 31.91 Å; Cα contacts (8 Å, |Δi|>4): 179; chains: 1; bounding box: 83×51×78 Å

pLDDT: mean 73.76, std 27.77, range [25.05, 98.81]

InterPro domains:
  IPR008000 Rhamnose/fucose mutarotase [PF05336] (87-196)
  IPR011008 Dimeric alpha-beta barrel [SSF54909] (86-197)

Foldseek 3Di:
DDDDDDDDDDDDDDDDDDDDDDDDDDDDDDDDDDDDDDDDDDDDDDDDDDDDDDDDDDDDDDDDDDDPPPPPPPPPPPPQDWPPWDKWKWKWAFDLVCVVVLVVCVVPPDPVLVVLCVVLQKAPWDWDADNVRRMIMIMITHGGRCNPVSVVVCLPDPVSVVVFVVNVVRTGAPQPPDDTCNDPSHRIGTDDDPDDDD

Secondary structure (DSSP, 8-state):
-----------------PPPPP--------------------------------------PPPPPP--------------PPPS-EEEEEEEEEPGGGHHHHHHHHTT--HHHHHHHHHTTEEEEEEEEETTTTEEEEEEEE-SS-HHHHHHHHHH-HHHHHHHHHHHHTEE-SSTT--STTSTT-SSEEE-------

Organism: Sclerotinia borealis (strain F-4128) (NCBI:txid1432307)